Protein AF-A0A522ETU7-F1 (afdb_monomer_lite)

Structure (mmCIF, N/CA/C/O backbone):
data_AF-A0A522ETU7-F1
#
_entry.id   AF-A0A522ETU7-F1
#
loop_
_atom_site.group_PDB
_atom_site.id
_atom_site.type_symbol
_atom_site.label_atom_id
_atom_site.label_alt_id
_atom_site.label_comp_id
_atom_site.label_asym_id
_atom_site.label_entity_id
_atom_site.label_seq_id
_atom_site.pdbx_PDB_ins_code
_atom_site.Cartn_x
_atom_site.Cartn_y
_atom_site.Cartn_z
_atom_site.occupancy
_atom_site.B_iso_or_equiv
_atom_site.auth_seq_id
_atom_site.auth_comp_id
_atom_site.auth_asym_id
_atom_site.auth_atom_id
_atom_site.pdbx_PDB_model_num
ATOM 1 N N . MET A 1 1 ? 18.222 -36.361 11.956 1.00 36.50 1 MET A N 1
ATOM 2 C CA . MET A 1 1 ? 18.344 -34.978 12.473 1.00 36.50 1 MET A CA 1
ATOM 3 C C . MET A 1 1 ? 17.502 -33.996 11.636 1.00 36.50 1 MET A C 1
ATOM 5 O O . MET A 1 1 ? 17.977 -32.940 11.265 1.00 36.50 1 MET A O 1
ATOM 9 N N . LEU A 1 2 ? 16.249 -34.362 11.325 1.00 27.25 2 LEU A N 1
ATOM 10 C CA . LEU A 1 2 ? 15.269 -33.546 10.578 1.00 27.25 2 LEU A CA 1
ATOM 11 C C . LEU A 1 2 ? 13.819 -33.793 11.060 1.00 27.25 2 LEU A C 1
ATOM 13 O O . LEU A 1 2 ? 12.888 -33.175 10.567 1.00 27.25 2 LEU A O 1
ATOM 17 N N . SER A 1 3 ? 13.620 -34.651 12.071 1.00 25.25 3 SER A N 1
ATOM 18 C CA . SER A 1 3 ? 12.320 -34.910 12.710 1.00 25.25 3 SER A CA 1
ATOM 19 C C . SER A 1 3 ? 12.080 -34.071 13.974 1.00 25.25 3 SER A C 1
ATOM 21 O O . SER A 1 3 ? 10.948 -33.961 14.427 1.00 25.25 3 SER A O 1
ATOM 23 N N . ASN A 1 4 ? 13.121 -33.437 14.529 1.00 25.67 4 ASN A N 1
ATOM 24 C CA . ASN A 1 4 ? 13.017 -32.640 15.761 1.00 25.67 4 ASN A CA 1
ATOM 25 C C . ASN A 1 4 ? 12.672 -31.159 15.520 1.00 25.67 4 ASN A C 1
ATOM 27 O O . ASN A 1 4 ? 12.416 -30.444 16.481 1.00 25.67 4 ASN A O 1
ATOM 31 N N . PHE A 1 5 ? 12.635 -30.699 14.264 1.00 28.33 5 PHE A N 1
ATOM 32 C CA . PHE A 1 5 ? 12.302 -29.306 13.919 1.00 28.33 5 PHE A CA 1
ATOM 33 C C . PHE A 1 5 ? 10.809 -29.105 13.598 1.00 28.33 5 PHE A C 1
ATOM 35 O O . PHE A 1 5 ? 10.285 -28.007 13.732 1.00 28.33 5 PHE A O 1
ATOM 42 N N . LEU A 1 6 ? 10.098 -30.176 13.226 1.00 28.61 6 LEU A N 1
ATOM 43 C CA . LEU A 1 6 ? 8.648 -30.140 12.992 1.00 28.61 6 LEU A CA 1
ATOM 44 C C . LEU A 1 6 ? 7.841 -30.351 14.282 1.00 28.61 6 LEU A C 1
ATOM 46 O O . LEU A 1 6 ? 6.734 -29.832 14.405 1.00 28.61 6 LEU A O 1
ATOM 50 N N . ASN A 1 7 ? 8.416 -31.035 15.278 1.00 26.30 7 ASN A N 1
ATOM 51 C CA . ASN A 1 7 ? 7.765 -31.219 16.576 1.00 26.30 7 ASN A CA 1
ATOM 52 C C . ASN A 1 7 ? 7.823 -29.975 17.475 1.00 26.30 7 ASN A C 1
ATOM 54 O O . ASN A 1 7 ? 6.940 -29.826 18.312 1.00 26.30 7 ASN A O 1
ATOM 58 N N . SER A 1 8 ? 8.777 -29.051 17.297 1.00 26.64 8 SER A N 1
ATOM 59 C CA . SER A 1 8 ? 8.807 -27.801 18.078 1.00 26.64 8 SER A CA 1
ATOM 60 C C . SER A 1 8 ? 7.750 -26.787 17.621 1.00 26.64 8 SER A C 1
ATOM 62 O O . SER A 1 8 ? 7.220 -26.051 18.450 1.00 26.64 8 SER A O 1
ATOM 64 N N . TYR A 1 9 ? 7.371 -26.801 16.337 1.00 28.97 9 TYR A N 1
ATOM 65 C CA . TYR A 1 9 ? 6.349 -25.903 15.784 1.00 28.97 9 TYR A CA 1
ATOM 66 C C . TYR A 1 9 ? 4.919 -26.295 16.188 1.00 28.97 9 TYR A C 1
ATOM 68 O O . TYR A 1 9 ? 4.067 -25.432 16.386 1.00 28.97 9 TYR A O 1
ATOM 76 N N . PHE A 1 10 ? 4.652 -27.591 16.385 1.00 27.20 10 PHE A N 1
ATOM 77 C CA . PHE A 1 10 ? 3.375 -28.049 16.945 1.00 27.20 10 PHE A CA 1
ATOM 78 C C . PHE A 1 10 ? 3.308 -27.920 18.475 1.00 27.20 10 PHE A C 1
ATOM 80 O O . PHE A 1 10 ? 2.212 -27.772 19.014 1.00 27.20 10 PHE A O 1
ATOM 87 N N . PHE A 1 11 ? 4.450 -27.903 19.176 1.00 26.67 11 PHE A N 1
ATOM 88 C CA . PHE A 1 11 ? 4.493 -27.749 20.638 1.00 26.67 11 PHE A CA 1
ATOM 89 C C . PHE A 1 11 ? 4.351 -26.297 21.124 1.00 26.67 11 PHE A C 1
ATOM 91 O O . PHE A 1 11 ? 3.939 -26.077 22.260 1.00 26.67 11 PHE A O 1
ATOM 98 N N . GLN A 1 12 ? 4.609 -25.293 20.276 1.00 32.94 12 GLN A N 1
ATOM 99 C CA . GLN A 1 12 ? 4.414 -23.880 20.642 1.00 32.94 12 GLN A CA 1
ATOM 100 C C . GLN A 1 12 ? 2.949 -23.417 20.635 1.00 32.94 12 GLN A C 1
ATOM 102 O O . GLN A 1 12 ? 2.657 -22.314 21.088 1.00 32.94 12 GLN A O 1
ATOM 107 N N . ARG A 1 13 ? 1.999 -24.265 20.216 1.00 31.58 13 ARG A N 1
ATOM 108 C CA . ARG A 1 13 ? 0.559 -23.992 20.378 1.00 31.58 13 ARG A CA 1
ATOM 109 C C . ARG A 1 13 ? 0.066 -24.054 21.833 1.00 31.58 13 ARG A C 1
ATOM 111 O O . ARG A 1 13 ? -1.070 -23.663 22.074 1.00 31.58 13 ARG A O 1
ATOM 118 N N . ASN A 1 14 ? 0.913 -24.491 22.772 1.00 29.92 14 ASN A N 1
ATOM 119 C CA . ASN A 1 14 ? 0.590 -24.654 24.194 1.00 29.92 14 ASN A CA 1
ATOM 120 C C . ASN A 1 14 ? 1.479 -23.821 25.140 1.00 29.92 14 ASN A C 1
ATOM 122 O O . ASN A 1 14 ? 1.590 -24.165 26.314 1.00 29.92 14 ASN A O 1
ATOM 126 N N . MET A 1 15 ? 2.111 -22.734 24.679 1.00 38.75 15 MET A N 1
ATOM 127 C CA . MET A 1 15 ? 2.571 -21.722 25.638 1.00 38.75 15 MET A CA 1
ATOM 128 C C . MET A 1 15 ? 1.352 -20.931 26.106 1.00 38.75 15 MET A C 1
ATOM 130 O O . MET A 1 15 ? 0.618 -20.382 25.281 1.00 38.75 15 MET A O 1
ATOM 134 N N . GLU A 1 16 ? 1.113 -20.931 27.419 1.00 43.50 16 GLU A N 1
ATOM 135 C CA . GLU A 1 16 ? 0.107 -20.089 28.062 1.00 43.50 16 GLU A CA 1
ATOM 136 C C . GLU A 1 16 ? 0.229 -18.673 27.497 1.00 43.50 16 GLU A C 1
ATOM 138 O O . GLU A 1 16 ? 1.290 -18.047 27.554 1.00 43.50 16 GLU A O 1
ATOM 143 N N . ARG A 1 17 ? -0.842 -18.193 26.859 1.00 49.84 17 ARG A N 1
ATOM 144 C CA . ARG A 1 17 ? -0.868 -16.821 26.357 1.00 49.84 17 ARG A CA 1
ATOM 145 C C . ARG A 1 17 ? -0.673 -15.901 27.565 1.00 49.84 17 ARG A C 1
ATOM 147 O O . ARG A 1 17 ? -1.365 -16.116 28.561 1.00 49.84 17 ARG A O 1
ATOM 154 N N . PRO A 1 18 ? 0.223 -14.900 27.497 1.00 56.75 18 PRO A N 1
ATOM 155 C CA . PRO A 1 18 ? 0.434 -13.989 28.614 1.00 56.75 18 PRO A CA 1
ATOM 156 C C . PRO A 1 18 ? -0.910 -13.381 29.011 1.00 56.75 18 PRO A C 1
ATOM 158 O O . PRO A 1 18 ? -1.644 -12.897 28.147 1.00 56.75 18 PRO A O 1
ATOM 161 N N . SER A 1 19 ? -1.257 -13.479 30.292 1.00 62.81 19 SER A N 1
ATOM 162 C CA . SER A 1 19 ? -2.570 -13.089 30.802 1.00 62.81 19 SER A CA 1
ATOM 163 C C . SER A 1 19 ? -2.493 -11.739 31.508 1.00 62.81 19 SER A C 1
ATOM 165 O O . SER A 1 19 ? -1.459 -11.366 32.063 1.00 62.81 19 SER A O 1
ATOM 167 N N . GLY A 1 20 ? -3.602 -11.003 31.550 1.00 65.12 20 GLY A N 1
ATOM 168 C CA . GLY A 1 20 ? -3.718 -9.786 32.349 1.00 65.12 20 GLY A CA 1
ATOM 169 C C . GLY A 1 20 ? -3.548 -10.029 33.854 1.00 65.12 20 GLY A C 1
ATOM 170 O O . GLY A 1 20 ? -3.369 -9.066 34.597 1.00 65.12 20 GLY A O 1
ATOM 171 N N . ARG A 1 21 ? -3.566 -11.290 34.318 1.00 77.62 21 ARG A N 1
ATOM 172 C CA . ARG A 1 21 ? -3.378 -11.655 35.734 1.00 77.62 21 ARG A CA 1
ATOM 173 C C . ARG A 1 21 ? -2.006 -11.266 36.270 1.00 77.62 21 ARG A C 1
ATOM 175 O O . ARG A 1 21 ? -1.903 -10.976 37.457 1.00 77.62 21 ARG A O 1
ATOM 182 N N . ASP A 1 22 ? -0.996 -11.221 35.406 1.00 80.44 22 ASP A N 1
ATOM 183 C CA . ASP A 1 22 ? 0.391 -10.938 35.790 1.00 80.44 22 ASP A CA 1
ATOM 184 C C . ASP A 1 22 ? 0.687 -9.430 35.887 1.00 80.44 22 ASP A C 1
ATOM 186 O O . ASP A 1 22 ? 1.799 -9.017 36.221 1.00 80.44 22 ASP A O 1
ATOM 190 N N . VAL A 1 23 ? -0.303 -8.578 35.599 1.00 86.81 23 VAL A N 1
ATOM 191 C CA . VAL A 1 23 ? -0.170 -7.124 35.707 1.00 86.81 23 VAL A CA 1
ATOM 192 C C . VAL A 1 23 ? -0.466 -6.681 37.139 1.00 86.81 23 VAL A C 1
ATOM 194 O O . VAL A 1 23 ? -1.596 -6.779 37.619 1.00 86.81 23 VAL A O 1
ATOM 197 N N . GLU A 1 24 ? 0.553 -6.143 37.813 1.00 90.69 24 GLU A N 1
ATOM 198 C CA . GLU A 1 24 ? 0.414 -5.516 39.130 1.00 90.69 24 GLU A CA 1
ATOM 199 C C . GLU A 1 24 ? -0.558 -4.328 39.047 1.00 90.69 24 GLU A C 1
ATOM 201 O O . GLU A 1 24 ? -0.294 -3.329 38.377 1.00 90.69 24 GLU A O 1
ATOM 206 N N . ILE A 1 25 ? -1.698 -4.443 39.726 1.00 94.00 25 ILE A N 1
ATOM 207 C CA . ILE A 1 25 ? -2.762 -3.439 39.739 1.00 94.00 25 ILE A CA 1
ATOM 208 C C . ILE A 1 25 ? -3.366 -3.355 41.140 1.00 94.00 25 ILE A C 1
ATOM 210 O O . ILE A 1 25 ? -3.624 -4.381 41.772 1.00 94.00 25 ILE A O 1
ATOM 214 N N . HIS A 1 26 ? -3.606 -2.142 41.634 1.00 94.44 26 HIS A N 1
ATOM 215 C CA . HIS A 1 26 ? -4.180 -1.919 42.961 1.00 94.44 26 HIS A CA 1
ATOM 216 C C . HIS A 1 26 ? -5.473 -1.106 42.885 1.00 94.44 26 HIS A C 1
ATOM 218 O O . HIS A 1 26 ? -5.664 -0.280 41.993 1.00 94.44 26 HIS A O 1
ATOM 224 N N . LYS A 1 27 ? -6.390 -1.374 43.816 1.00 96.69 27 LYS A N 1
ATOM 225 C CA . LYS A 1 27 ? -7.677 -0.682 43.908 1.00 96.69 27 LYS A CA 1
ATOM 226 C C . LYS A 1 27 ? -7.468 0.669 44.592 1.00 96.69 27 LYS A C 1
ATOM 228 O O . LYS A 1 27 ? -6.955 0.711 45.706 1.00 96.69 27 LYS A O 1
ATOM 233 N N . VAL A 1 28 ? -7.872 1.751 43.932 1.00 96.69 28 VAL A N 1
ATOM 234 C CA . VAL A 1 28 ? -7.807 3.121 44.468 1.00 96.69 28 VAL A CA 1
ATOM 235 C C . VAL A 1 28 ? -9.110 3.463 45.191 1.00 96.69 28 VAL A C 1
ATOM 237 O O . VAL A 1 28 ? -9.091 3.989 46.299 1.00 96.69 28 VAL A O 1
ATOM 240 N N . ASN A 1 29 ? -10.254 3.143 44.578 1.00 96.06 29 ASN A N 1
ATOM 241 C CA . ASN A 1 29 ? -11.586 3.282 45.173 1.00 96.06 29 ASN A CA 1
ATOM 242 C C . ASN A 1 29 ? -12.548 2.225 44.590 1.00 96.06 29 ASN A C 1
ATOM 244 O O . ASN A 1 29 ? -12.116 1.290 43.918 1.00 96.06 29 ASN A O 1
ATOM 248 N N . GLU A 1 30 ? -13.851 2.341 44.858 1.00 94.56 30 GLU A N 1
ATOM 249 C CA . GLU A 1 30 ? -14.866 1.358 44.448 1.00 94.56 30 GLU A CA 1
ATOM 250 C C . GLU A 1 30 ? -14.834 1.002 42.949 1.00 94.56 30 GLU A C 1
ATOM 252 O O . GLU A 1 30 ? -14.994 -0.171 42.606 1.00 94.56 30 GLU A O 1
ATOM 257 N N . TYR A 1 31 ? -14.549 1.978 42.080 1.00 97.38 31 TYR A N 1
ATOM 258 C CA . TYR A 1 31 ? -14.604 1.829 40.622 1.00 97.38 31 TYR A CA 1
ATOM 259 C C . TYR A 1 31 ? -13.302 2.199 39.912 1.00 97.38 31 TYR A C 1
ATOM 261 O O . TYR A 1 31 ? -13.270 2.218 38.68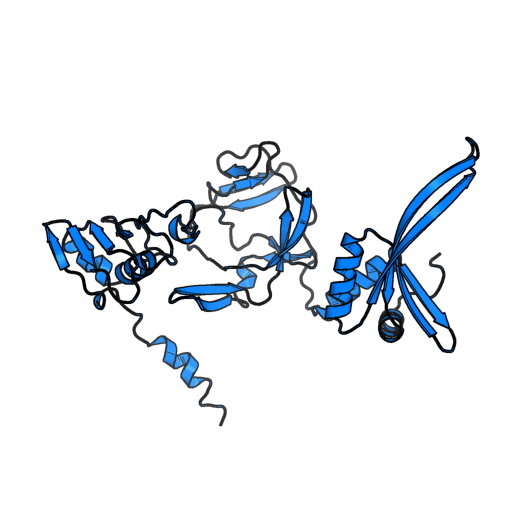5 1.00 97.38 31 TYR A O 1
ATOM 269 N N . THR A 1 32 ? -12.234 2.510 40.643 1.00 97.69 32 THR A N 1
ATOM 270 C CA . THR A 1 32 ? -10.960 2.953 40.068 1.00 97.69 32 THR A CA 1
ATOM 271 C C . THR A 1 32 ? -9.822 2.068 40.539 1.00 97.69 32 THR A C 1
ATOM 273 O O . THR A 1 32 ? -9.647 1.831 41.736 1.00 97.69 32 THR A O 1
ATOM 276 N N . TRP A 1 33 ? -9.018 1.628 39.580 1.00 98.38 33 TRP A N 1
ATOM 277 C CA . TRP A 1 33 ? -7.827 0.820 39.787 1.00 98.38 33 TRP A CA 1
ATOM 278 C C . TRP A 1 33 ? -6.645 1.460 39.069 1.00 98.38 33 TRP A C 1
ATOM 280 O O . TRP A 1 33 ? -6.826 2.126 38.048 1.00 98.38 33 TRP A O 1
ATOM 290 N N . GLU A 1 34 ? -5.440 1.251 39.583 1.00 98.12 34 GLU A N 1
ATOM 291 C CA . GLU A 1 34 ? -4.224 1.828 39.020 1.00 98.12 34 GLU A CA 1
ATOM 292 C C . GLU A 1 34 ? -3.126 0.776 38.841 1.00 98.12 34 GLU A C 1
ATOM 294 O O . GLU A 1 34 ? -2.803 0.007 39.752 1.00 98.12 34 GLU A O 1
ATOM 299 N N . ILE A 1 35 ? -2.542 0.767 37.643 1.00 97.50 35 ILE A N 1
ATOM 300 C CA . ILE A 1 35 ? -1.285 0.094 37.326 1.00 97.50 35 ILE A CA 1
ATOM 301 C C . ILE A 1 35 ? -0.179 1.137 37.542 1.00 97.50 35 ILE A C 1
ATOM 303 O O . ILE A 1 35 ? -0.110 2.119 36.786 1.00 97.50 35 ILE A O 1
ATOM 307 N N . PRO A 1 36 ? 0.679 0.969 38.564 1.00 96.69 36 PRO A N 1
ATOM 308 C CA . PRO A 1 36 ? 1.715 1.941 38.868 1.00 96.69 36 PRO A CA 1
ATOM 309 C C . PRO A 1 36 ? 2.744 1.999 37.736 1.00 96.69 36 PRO A C 1
ATOM 311 O O . PRO A 1 36 ? 3.060 0.996 37.096 1.00 96.69 36 PRO A O 1
ATOM 314 N N . LYS A 1 37 ? 3.312 3.184 37.506 1.00 95.81 37 LYS A N 1
ATOM 315 C CA . LYS A 1 37 ? 4.335 3.402 36.475 1.00 95.81 37 LYS A CA 1
ATOM 316 C C . LYS A 1 37 ? 5.603 2.584 36.777 1.00 95.81 37 LYS A C 1
ATOM 318 O O . LYS A 1 37 ? 6.422 2.998 37.598 1.00 95.81 37 LYS A O 1
ATOM 323 N N . ARG A 1 38 ? 5.782 1.456 36.084 1.00 89.50 38 ARG A N 1
ATOM 324 C CA . ARG A 1 38 ? 6.948 0.554 36.174 1.00 89.50 38 ARG A CA 1
ATOM 325 C C . ARG A 1 38 ? 7.346 0.024 34.791 1.00 89.50 38 ARG A C 1
ATOM 327 O O . ARG A 1 38 ? 6.687 0.317 33.800 1.00 89.50 38 ARG A O 1
ATOM 334 N N . ASP A 1 39 ? 8.456 -0.704 34.705 1.00 86.19 39 ASP A N 1
ATOM 335 C CA . ASP A 1 39 ? 8.860 -1.474 33.515 1.00 86.19 39 ASP A CA 1
ATOM 336 C C . ASP A 1 39 ? 8.891 -0.685 32.193 1.00 86.19 39 ASP A C 1
ATOM 338 O O . ASP A 1 39 ? 8.445 -1.158 31.154 1.00 86.19 39 ASP A O 1
ATOM 342 N N . GLY A 1 40 ? 9.396 0.551 32.222 1.00 86.62 40 GLY A N 1
ATOM 343 C CA . GLY A 1 40 ? 9.514 1.390 31.021 1.00 86.62 40 GLY A CA 1
ATOM 344 C C . GLY A 1 40 ? 8.272 2.220 30.674 1.00 86.62 40 GLY A C 1
ATOM 345 O O . GLY A 1 40 ? 8.344 3.045 29.758 1.00 86.62 40 GLY A O 1
ATOM 346 N N . MET A 1 41 ? 7.178 2.095 31.437 1.00 93.88 41 MET A N 1
ATOM 347 C CA . MET A 1 41 ? 6.023 2.997 31.352 1.00 93.88 41 MET A CA 1
ATOM 348 C C . MET A 1 41 ? 6.457 4.462 31.512 1.00 93.88 41 MET A C 1
ATOM 350 O O . MET A 1 41 ? 7.265 4.809 32.377 1.00 93.88 41 MET A O 1
ATOM 354 N N . LYS A 1 42 ? 5.908 5.349 30.679 1.00 93.50 42 LYS A N 1
ATOM 355 C CA . LYS A 1 42 ? 6.108 6.806 30.739 1.00 93.50 42 LYS A CA 1
ATOM 356 C C . LYS A 1 42 ? 5.120 7.471 31.694 1.00 93.50 42 LYS A C 1
ATOM 358 O O . LYS A 1 42 ? 5.478 8.464 32.332 1.00 93.50 42 LYS A O 1
ATOM 363 N N . VAL A 1 43 ? 3.941 6.878 31.851 1.00 96.62 43 VAL A N 1
ATOM 364 C CA . VAL A 1 43 ? 2.842 7.303 32.731 1.00 96.62 43 VAL A CA 1
ATOM 365 C C . VAL A 1 43 ? 2.239 6.088 33.450 1.00 96.62 43 VAL A C 1
ATOM 367 O O . VAL A 1 43 ? 2.412 4.981 32.952 1.00 96.62 43 VAL A O 1
ATOM 370 N N . PRO A 1 44 ? 1.569 6.234 34.606 1.00 97.94 44 PRO A N 1
ATOM 371 C CA . PRO A 1 44 ? 0.731 5.164 35.165 1.00 97.94 44 PRO A CA 1
ATOM 372 C C . PRO A 1 44 ? -0.462 4.842 34.246 1.00 97.94 44 PRO A C 1
ATOM 374 O O . PRO A 1 44 ? -0.743 5.575 33.293 1.00 97.94 44 PRO A O 1
ATOM 377 N N . ALA A 1 45 ? -1.186 3.758 34.531 1.00 97.88 45 ALA A N 1
ATOM 378 C CA . ALA A 1 45 ? -2.442 3.461 33.845 1.00 97.88 45 ALA A CA 1
ATOM 379 C C . ALA A 1 45 ? -3.617 3.330 34.819 1.00 97.88 45 ALA A C 1
ATOM 381 O O . ALA A 1 45 ? -3.473 2.773 35.902 1.00 97.88 45 ALA A O 1
ATOM 382 N N . THR A 1 46 ? -4.782 3.835 34.425 1.00 98.38 46 THR A N 1
ATOM 383 C CA . THR A 1 46 ? -6.007 3.859 35.232 1.00 98.38 46 THR A CA 1
ATOM 384 C C . THR A 1 46 ? -7.084 3.011 34.576 1.00 98.38 46 THR A C 1
ATOM 386 O O . THR A 1 46 ? -7.335 3.131 33.381 1.00 98.38 46 THR A O 1
ATOM 389 N N . VAL A 1 47 ? -7.761 2.182 35.359 1.00 98.19 47 VAL A N 1
ATOM 390 C CA . VAL A 1 47 ? -8.882 1.365 34.891 1.00 98.19 47 VAL A CA 1
ATOM 391 C C . VAL A 1 47 ? -10.128 1.746 35.672 1.00 98.19 47 VAL A C 1
ATOM 393 O O . VAL A 1 47 ? -10.132 1.693 36.906 1.00 98.19 47 VAL A O 1
ATOM 396 N N . TYR A 1 48 ? -11.188 2.112 34.957 1.00 98.06 48 TYR A N 1
ATOM 397 C CA . TYR A 1 48 ? -12.506 2.319 35.544 1.00 98.06 48 TYR A CA 1
ATOM 398 C C . TYR A 1 48 ? -13.309 1.034 35.421 1.00 98.06 48 TYR A C 1
ATOM 400 O O . TYR A 1 48 ? -13.702 0.667 34.323 1.00 98.06 48 TYR A O 1
ATOM 408 N N . ALA A 1 49 ? -13.535 0.324 36.521 1.00 97.06 49 ALA A N 1
ATOM 409 C CA . ALA A 1 49 ? -14.239 -0.952 36.498 1.00 97.06 49 ALA A CA 1
ATOM 410 C C . ALA A 1 49 ? -14.769 -1.329 37.884 1.00 97.06 49 ALA A C 1
ATOM 412 O O . ALA A 1 49 ? -14.084 -1.162 38.897 1.00 97.06 49 ALA A O 1
ATOM 413 N N . SER A 1 50 ? -15.963 -1.929 37.918 1.00 97.19 50 SER A N 1
ATOM 414 C CA . SER A 1 50 ? -16.393 -2.708 39.080 1.00 97.19 50 SER A CA 1
ATOM 415 C C . SER A 1 50 ? -15.516 -3.953 39.228 1.00 97.19 50 SER A C 1
ATOM 417 O O . SER A 1 50 ? -14.875 -4.402 38.278 1.00 97.19 50 SER A O 1
ATOM 419 N N . GLU A 1 51 ? -15.521 -4.567 40.406 1.00 95.62 51 GLU A N 1
ATOM 420 C CA . GLU A 1 51 ? -14.715 -5.763 40.680 1.00 95.62 51 GLU A CA 1
ATOM 421 C C . GLU A 1 51 ? -15.019 -6.925 39.717 1.00 95.62 51 GLU A C 1
ATOM 423 O O . GLU A 1 51 ? -14.113 -7.603 39.235 1.00 95.62 51 GLU A O 1
ATOM 428 N N . LYS A 1 52 ? -16.293 -7.085 39.333 1.00 95.12 52 LYS A N 1
ATOM 429 C CA . LYS A 1 52 ? -16.723 -8.073 38.334 1.00 95.12 52 LYS A CA 1
ATOM 430 C C . LYS A 1 52 ? -16.102 -7.824 36.956 1.00 95.12 52 LYS A C 1
ATOM 432 O O . LYS A 1 52 ? -15.705 -8.778 36.293 1.00 95.12 52 LYS A O 1
ATOM 437 N N . LEU A 1 53 ? -16.051 -6.568 36.511 1.00 95.62 53 LEU A N 1
ATOM 438 C CA . LEU A 1 53 ? -15.480 -6.198 35.211 1.00 95.62 53 LEU A CA 1
ATOM 439 C C . LEU A 1 53 ? -13.952 -6.300 35.232 1.00 95.62 53 LEU A C 1
ATOM 441 O O . LEU A 1 53 ? -13.365 -6.838 34.300 1.00 95.62 53 LEU A O 1
ATOM 445 N N . MET A 1 54 ? -13.322 -5.894 36.335 1.00 95.31 54 MET A N 1
ATOM 446 C CA . MET A 1 54 ? -11.882 -6.045 36.542 1.00 95.31 54 MET A CA 1
ATOM 447 C C . MET A 1 54 ? -11.441 -7.511 36.450 1.00 95.31 54 MET A C 1
ATOM 449 O O . MET A 1 54 ? -10.438 -7.816 35.810 1.00 95.31 54 MET A O 1
ATOM 453 N N . ASN A 1 55 ? -12.208 -8.437 37.035 1.00 92.44 55 ASN A N 1
ATOM 454 C CA . ASN A 1 55 ? -11.904 -9.865 36.934 1.00 92.44 55 ASN A CA 1
ATOM 455 C C . ASN A 1 55 ? -11.941 -10.367 35.484 1.00 92.44 55 ASN A C 1
ATOM 457 O O . ASN A 1 55 ? -11.071 -11.144 35.111 1.00 92.44 55 ASN A O 1
ATOM 461 N N . ARG A 1 56 ? -12.859 -9.860 34.649 1.00 91.19 56 ARG A N 1
ATOM 462 C CA . ARG A 1 56 ? -12.885 -10.180 33.211 1.00 91.19 56 ARG A CA 1
ATOM 463 C C . ARG A 1 56 ? -11.667 -9.632 32.470 1.00 91.19 56 ARG A C 1
ATOM 465 O O . ARG A 1 56 ? -11.048 -10.362 31.713 1.00 91.19 56 ARG A O 1
ATOM 472 N N . MET A 1 57 ? -11.270 -8.385 32.729 1.00 92.62 57 MET A N 1
ATOM 473 C CA . MET A 1 57 ? -10.081 -7.780 32.096 1.00 92.62 57 MET A CA 1
ATOM 474 C C . MET A 1 57 ? -8.766 -8.483 32.473 1.00 92.62 57 MET A C 1
ATOM 476 O O . MET A 1 57 ? -7.764 -8.346 31.776 1.00 92.62 57 MET A O 1
ATOM 480 N N . LYS A 1 58 ? -8.745 -9.220 33.591 1.00 92.62 58 LYS A N 1
ATOM 481 C CA . LYS A 1 58 ? -7.610 -10.068 33.986 1.00 92.62 58 LYS A CA 1
ATOM 482 C C . LYS A 1 58 ? -7.565 -11.400 33.233 1.00 92.62 58 LYS A C 1
ATOM 484 O O . LYS A 1 58 ? -6.527 -12.055 33.255 1.00 92.62 58 LYS A O 1
ATOM 489 N N . GLU A 1 59 ? -8.666 -11.839 32.623 1.00 89.19 59 GLU A N 1
ATOM 490 C CA . GLU A 1 59 ? -8.749 -13.123 31.911 1.00 89.19 59 GLU A CA 1
ATOM 491 C C . GLU A 1 59 ? -8.126 -13.071 30.507 1.00 89.19 59 GLU A C 1
ATOM 493 O O . GLU A 1 59 ? -7.766 -14.119 29.975 1.00 89.19 59 GLU A O 1
ATOM 498 N N . ASP A 1 60 ? -7.951 -11.879 29.931 1.00 87.19 60 ASP A N 1
ATOM 499 C CA . ASP A 1 60 ? -7.372 -11.652 28.602 1.00 87.19 60 ASP A CA 1
ATOM 500 C C . ASP A 1 60 ? -6.159 -10.695 28.659 1.00 87.19 60 ASP A C 1
ATOM 502 O O . ASP A 1 60 ? -5.608 -10.436 29.732 1.00 87.19 60 ASP A O 1
ATOM 506 N N . ARG A 1 61 ? -5.694 -10.177 27.511 1.00 88.44 61 ARG A N 1
ATOM 507 C CA . ARG A 1 61 ? -4.529 -9.270 27.447 1.00 88.44 61 ARG A CA 1
ATOM 508 C C . ARG A 1 61 ? -4.847 -7.790 27.679 1.00 88.44 61 ARG A C 1
ATOM 510 O O . ARG A 1 61 ? -3.948 -6.967 27.503 1.00 88.44 61 ARG A O 1
ATOM 517 N N . THR A 1 62 ? -6.060 -7.419 28.090 1.00 92.19 62 THR A N 1
ATOM 518 C CA 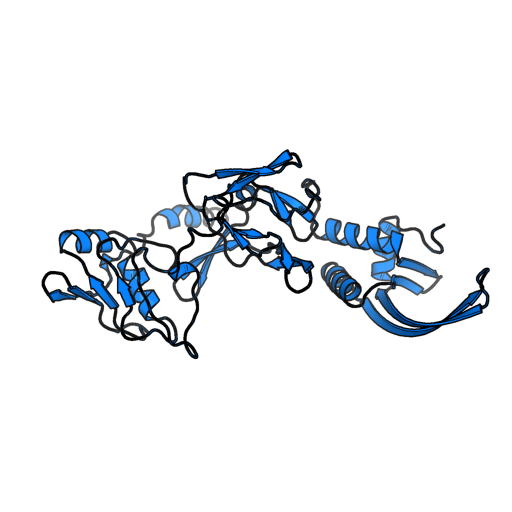. THR A 1 62 ? -6.493 -6.011 28.212 1.00 92.19 62 THR A CA 1
ATOM 519 C C . THR A 1 62 ? -5.548 -5.174 29.067 1.00 92.19 62 THR A C 1
ATOM 521 O O . THR A 1 62 ? -5.069 -4.125 28.631 1.00 92.19 62 THR A O 1
ATOM 524 N N . LEU A 1 63 ? -5.226 -5.650 30.275 1.00 95.19 63 LEU A N 1
ATOM 525 C CA . LEU A 1 63 ? -4.366 -4.912 31.207 1.00 95.19 63 LEU A CA 1
ATOM 526 C C . LEU A 1 63 ? -2.924 -4.803 30.701 1.00 95.19 63 LEU A C 1
ATOM 528 O O . LEU A 1 63 ? -2.279 -3.770 30.883 1.00 95.19 63 LEU A O 1
ATOM 532 N N . LEU A 1 64 ? -2.430 -5.842 30.024 1.00 92.69 64 LEU A N 1
ATOM 533 C CA . LEU A 1 64 ? -1.102 -5.834 29.417 1.00 92.69 64 LEU A CA 1
ATOM 534 C C . LEU A 1 64 ? -1.039 -4.833 28.259 1.00 92.69 64 LEU A C 1
ATOM 536 O O . LEU A 1 64 ? -0.099 -4.049 28.168 1.00 92.69 64 LEU A O 1
ATOM 540 N N . GLN A 1 65 ? -2.062 -4.808 27.405 1.00 89.94 65 GLN A N 1
ATOM 541 C CA . GLN A 1 65 ? -2.164 -3.833 26.322 1.00 89.94 65 GLN A CA 1
ATOM 542 C C . GLN A 1 65 ? -2.223 -2.408 26.868 1.00 89.94 65 GLN A C 1
ATOM 544 O O . GLN A 1 65 ? -1.488 -1.546 26.393 1.00 89.94 65 GLN A O 1
ATOM 549 N N . LEU A 1 66 ? -3.013 -2.161 27.917 1.00 95.06 66 LEU A N 1
ATOM 550 C CA . LEU A 1 66 ? -3.067 -0.851 28.563 1.00 95.06 66 LEU A CA 1
ATOM 551 C C . LEU A 1 66 ? -1.709 -0.438 29.158 1.00 95.06 66 LEU A C 1
ATOM 553 O O . LEU A 1 66 ? -1.271 0.700 28.975 1.00 95.06 66 LEU A O 1
ATOM 557 N N . LYS A 1 67 ? -1.011 -1.371 29.821 1.00 94.62 67 LYS A N 1
ATOM 558 C CA . LYS A 1 67 ? 0.359 -1.169 30.314 1.00 94.62 67 LYS A CA 1
ATOM 559 C C . LYS A 1 67 ? 1.310 -0.800 29.172 1.00 94.62 67 LYS A C 1
ATOM 561 O O . LYS A 1 67 ? 2.093 0.136 29.316 1.00 94.62 67 LYS A O 1
ATOM 566 N N . ASN A 1 68 ? 1.214 -1.475 28.029 1.00 91.69 68 ASN A N 1
ATOM 567 C CA . ASN A 1 68 ? 2.046 -1.183 26.865 1.00 91.69 68 ASN A CA 1
ATOM 568 C C . ASN A 1 68 ? 1.728 0.196 26.262 1.00 91.69 68 ASN A C 1
ATOM 570 O O . ASN A 1 68 ? 2.645 0.928 25.891 1.00 91.69 68 ASN A O 1
ATOM 574 N N . VAL A 1 69 ? 0.451 0.599 26.224 1.00 91.56 69 VAL A N 1
ATOM 575 C CA . VAL A 1 69 ? 0.038 1.953 25.810 1.00 91.56 69 VAL A CA 1
ATOM 576 C C . VAL A 1 69 ? 0.703 3.016 26.687 1.00 91.56 69 VAL A C 1
ATOM 578 O O . VAL A 1 69 ? 1.234 4.001 26.173 1.00 91.56 69 VAL A O 1
ATOM 581 N N . ALA A 1 70 ? 0.777 2.780 27.997 1.00 95.81 70 ALA A N 1
ATOM 582 C CA . ALA A 1 70 ? 1.469 3.652 28.945 1.00 95.81 70 ALA A CA 1
ATOM 583 C C . ALA A 1 70 ? 2.990 3.784 28.717 1.00 95.81 70 ALA A C 1
ATOM 585 O O . ALA A 1 70 ? 3.612 4.676 29.299 1.00 95.81 70 ALA A O 1
ATOM 586 N N . MET A 1 71 ? 3.613 2.957 27.870 1.00 94.69 71 MET A N 1
ATOM 587 C CA . MET A 1 71 ? 5.034 3.063 27.498 1.00 94.69 71 MET A CA 1
ATOM 588 C C . MET A 1 71 ? 5.289 3.970 26.286 1.00 94.69 71 MET A C 1
ATOM 590 O O . MET A 1 71 ? 6.445 4.295 25.993 1.00 94.69 71 MET A O 1
ATOM 594 N N . LEU A 1 72 ? 4.239 4.382 25.570 1.00 89.12 72 LEU A N 1
ATOM 595 C CA . LEU A 1 72 ? 4.375 5.040 24.274 1.00 89.12 72 LEU A CA 1
ATOM 596 C C . LEU A 1 72 ? 4.939 6.475 24.395 1.00 89.12 72 LEU A C 1
ATOM 598 O O . LEU A 1 72 ? 4.605 7.199 25.337 1.00 89.12 72 LEU A O 1
ATOM 602 N N . PRO A 1 73 ? 5.805 6.919 23.459 1.00 88.12 73 PRO A N 1
ATOM 603 C CA . PRO A 1 73 ? 6.411 8.249 23.512 1.00 88.12 73 PRO A CA 1
ATOM 604 C C . PRO A 1 73 ? 5.373 9.374 23.490 1.00 88.12 73 PRO A C 1
ATOM 606 O O . PRO A 1 73 ? 4.410 9.326 22.730 1.00 88.12 73 PRO A O 1
ATOM 609 N N . GLY A 1 74 ? 5.584 10.389 24.332 1.00 88.31 74 GLY A N 1
ATOM 610 C CA . GLY A 1 74 ? 4.732 11.577 24.407 1.00 88.31 74 GLY A CA 1
ATOM 611 C C . GLY A 1 74 ? 3.333 11.346 24.987 1.00 88.31 74 GLY A C 1
ATOM 612 O O . GLY A 1 74 ? 2.523 12.266 24.931 1.00 88.31 74 GLY A O 1
ATOM 613 N N . ILE A 1 75 ? 3.030 10.167 25.549 1.00 92.38 75 ILE A N 1
ATOM 614 C CA . ILE A 1 75 ? 1.758 9.937 26.247 1.00 92.38 75 ILE A CA 1
ATOM 615 C C . ILE A 1 75 ? 1.628 10.850 27.475 1.00 92.38 75 ILE A C 1
ATOM 617 O O . ILE A 1 75 ? 2.585 11.073 28.222 1.00 92.38 75 ILE A O 1
ATOM 621 N N . LEU A 1 76 ? 0.427 11.380 27.685 1.00 91.19 76 LEU A N 1
ATOM 622 C CA . LEU A 1 76 ? 0.119 12.365 28.710 1.00 91.19 76 LEU A CA 1
ATOM 623 C C . LEU A 1 76 ? -0.619 11.731 29.885 1.00 91.19 76 LEU A C 1
ATOM 625 O O . LEU A 1 76 ? -1.632 11.066 29.702 1.00 91.19 76 LEU A O 1
ATOM 629 N N . LYS A 1 77 ? -0.162 12.061 31.097 1.00 97.00 77 LYS A N 1
ATOM 630 C CA . LYS A 1 77 ? -0.796 11.788 32.399 1.00 97.00 77 LYS A CA 1
ATOM 631 C C . LYS A 1 77 ? -1.046 10.309 32.718 1.00 97.00 77 LYS A C 1
ATOM 633 O O . LYS A 1 77 ? -0.419 9.826 33.650 1.00 97.00 77 LYS A O 1
ATOM 638 N N . HIS A 1 78 ? -1.942 9.633 31.999 1.00 97.69 78 HIS A N 1
ATOM 639 C CA . HIS A 1 78 ? -2.355 8.245 32.218 1.00 97.69 78 HIS A CA 1
ATOM 640 C C . HIS A 1 78 ? -2.743 7.569 30.892 1.00 97.69 78 HIS A C 1
ATOM 642 O O . HIS A 1 78 ? -3.331 8.206 30.018 1.00 97.69 78 HIS A O 1
ATOM 648 N N . ALA A 1 79 ? -2.496 6.262 30.774 1.00 96.56 79 ALA A N 1
ATOM 649 C CA . ALA A 1 79 ? -3.278 5.413 29.868 1.00 96.56 79 ALA A CA 1
ATOM 650 C C . ALA A 1 79 ? -4.560 4.979 30.590 1.00 96.56 79 ALA A C 1
ATOM 652 O O . ALA A 1 79 ? -4.489 4.584 31.751 1.00 96.56 79 ALA A O 1
ATOM 653 N N . VAL A 1 80 ? -5.726 5.055 29.953 1.00 98.06 80 VAL A N 1
ATOM 654 C CA . VAL A 1 80 ? -7.010 4.801 30.625 1.00 98.06 80 VAL A CA 1
ATOM 655 C C . VAL A 1 80 ? -7.763 3.661 29.949 1.00 98.06 80 VAL A C 1
ATOM 657 O O . VAL A 1 80 ? -7.824 3.618 28.728 1.00 98.06 80 VAL A O 1
ATOM 660 N N . ALA A 1 81 ? -8.358 2.756 30.721 1.00 97.38 81 ALA A N 1
ATOM 661 C CA . ALA A 1 81 ? -9.322 1.774 30.227 1.00 97.38 81 ALA A CA 1
ATOM 662 C C . ALA A 1 81 ? -10.713 2.043 30.810 1.00 97.38 81 ALA A C 1
ATOM 664 O O . ALA A 1 81 ? -10.864 2.252 32.019 1.00 97.38 81 ALA A O 1
ATOM 665 N N . MET A 1 82 ? -11.714 2.039 29.934 1.00 97.50 82 MET A N 1
ATOM 666 C CA . MET A 1 82 ? -13.130 2.163 30.279 1.00 97.50 82 MET A CA 1
ATOM 667 C C . MET A 1 82 ? -13.713 0.835 30.797 1.00 97.50 82 MET A C 1
ATOM 669 O O . MET A 1 82 ? -13.093 -0.213 30.610 1.00 97.50 82 MET A O 1
ATOM 673 N N . PRO A 1 83 ? -14.894 0.838 31.453 1.00 96.25 83 PRO A N 1
ATOM 674 C CA . PRO A 1 83 ? -15.469 -0.369 32.065 1.00 96.25 83 PRO A CA 1
ATOM 675 C C . PRO A 1 83 ? -15.752 -1.529 31.107 1.00 96.25 83 PRO A C 1
ATOM 677 O O . PRO A 1 83 ? -15.833 -2.678 31.538 1.00 96.25 83 PRO A O 1
ATOM 680 N N . ASP A 1 84 ? -15.915 -1.237 29.824 1.00 90.44 84 ASP A N 1
ATOM 681 C CA . ASP A 1 84 ? -16.129 -2.188 28.737 1.00 90.44 84 ASP A CA 1
ATOM 682 C C . ASP A 1 84 ? -14.829 -2.611 28.033 1.00 90.44 84 ASP A C 1
ATOM 684 O O . ASP A 1 84 ? -14.880 -3.296 27.006 1.00 90.44 84 ASP A O 1
ATOM 688 N N . ALA A 1 85 ? -13.669 -2.221 28.573 1.00 93.31 85 ALA A N 1
ATOM 689 C CA . ALA A 1 85 ? -12.399 -2.529 27.950 1.00 93.31 85 ALA A CA 1
ATOM 690 C C . ALA A 1 85 ? -12.144 -4.036 27.861 1.00 93.31 85 ALA A C 1
ATOM 692 O O . ALA A 1 85 ? -12.388 -4.791 28.804 1.00 93.31 85 ALA A O 1
ATOM 693 N N . HIS A 1 86 ? -11.655 -4.453 26.701 1.00 91.69 86 HIS A N 1
ATOM 694 C CA . HIS A 1 86 ? -11.327 -5.837 26.384 1.00 91.69 86 HIS A CA 1
ATOM 695 C C . HIS A 1 86 ? -10.183 -5.887 25.366 1.00 91.69 86 HIS A C 1
ATOM 697 O O . HIS A 1 86 ? -9.805 -4.866 24.775 1.00 91.69 86 HIS A O 1
ATOM 703 N N . GLU A 1 87 ? -9.625 -7.078 25.160 1.00 86.62 87 GLU A N 1
ATOM 704 C CA . GLU A 1 87 ? -8.468 -7.273 24.295 1.00 86.62 87 GLU A CA 1
ATOM 705 C C . GLU A 1 87 ? -8.709 -6.743 22.868 1.00 86.62 87 GLU A C 1
ATOM 707 O O . GLU A 1 87 ? -9.658 -7.128 22.184 1.00 86.62 87 GLU A O 1
ATOM 712 N N . GLY A 1 88 ? -7.816 -5.857 22.417 1.00 81.94 88 GLY A N 1
ATOM 713 C CA . GLY A 1 88 ? -7.821 -5.257 21.084 1.00 81.94 88 GLY A CA 1
ATOM 714 C C . GLY A 1 88 ? -6.541 -5.534 20.289 1.00 81.94 88 GLY A C 1
ATOM 715 O O . GLY A 1 88 ? -5.843 -6.526 20.505 1.00 81.94 88 GLY A O 1
ATOM 716 N N . TYR A 1 89 ? -6.214 -4.642 19.350 1.00 74.06 89 TYR A N 1
ATOM 717 C CA . TYR A 1 89 ? -5.032 -4.742 18.485 1.00 74.06 89 TYR A CA 1
ATOM 718 C C . TYR A 1 89 ? -3.979 -3.703 18.883 1.00 74.06 89 TYR A C 1
ATOM 720 O O . TYR A 1 89 ? -3.957 -2.575 18.386 1.00 74.06 89 TYR A O 1
ATOM 728 N N . GLY A 1 90 ? -3.093 -4.093 19.799 1.00 80.00 90 GLY A N 1
ATOM 729 C CA . GLY A 1 90 ? -2.062 -3.226 20.372 1.00 80.00 90 GLY A CA 1
ATOM 730 C C . GLY A 1 90 ? -2.595 -2.354 21.510 1.00 80.00 90 GLY A C 1
ATOM 731 O O . GLY A 1 90 ? -2.056 -2.412 22.611 1.00 80.00 90 GLY A O 1
ATOM 732 N N . PHE A 1 91 ? -3.676 -1.609 21.273 1.00 86.94 91 PHE A N 1
ATOM 733 C CA . PHE A 1 91 ? -4.456 -0.950 22.325 1.00 86.94 91 PHE A CA 1
ATOM 734 C C . PHE A 1 91 ? -5.638 -1.844 22.724 1.00 86.94 91 PHE A C 1
ATOM 736 O O . PHE A 1 91 ? -6.173 -2.541 21.853 1.00 86.94 91 PHE A O 1
ATOM 743 N N . PRO A 1 92 ? -6.081 -1.810 23.994 1.00 88.88 92 PRO A N 1
ATOM 744 C CA . PRO A 1 92 ? -7.350 -2.420 24.357 1.00 88.88 92 PRO A CA 1
ATOM 745 C C . PRO A 1 92 ? -8.497 -1.646 23.697 1.00 88.88 92 PRO A C 1
ATOM 747 O O . PRO A 1 92 ? -8.453 -0.414 23.594 1.00 88.88 92 PRO A O 1
ATOM 750 N N . ILE A 1 93 ? -9.543 -2.356 23.277 1.00 86.00 93 ILE A N 1
ATOM 751 C CA . ILE A 1 93 ? -10.816 -1.704 22.950 1.00 86.00 93 ILE A CA 1
ATOM 752 C C . ILE A 1 93 ? -11.333 -1.066 24.245 1.00 86.00 93 ILE A C 1
ATOM 754 O O . ILE A 1 93 ? -11.097 -1.607 25.321 1.00 86.00 93 ILE A O 1
ATOM 758 N N . GLY A 1 94 ? -11.942 0.122 24.171 1.00 89.81 94 GLY A N 1
ATOM 759 C CA . GLY A 1 94 ? -12.272 0.919 25.363 1.00 89.81 94 GLY A CA 1
ATOM 760 C C . GLY A 1 94 ? -11.055 1.589 26.026 1.00 89.81 94 GLY A C 1
ATOM 761 O O . GLY A 1 94 ? -11.177 2.167 27.106 1.00 89.81 94 GLY A O 1
ATOM 762 N N . GLY A 1 95 ? -9.874 1.521 25.401 1.00 92.75 95 GLY A N 1
ATOM 763 C CA . GLY A 1 95 ? -8.680 2.256 25.808 1.00 92.75 95 GLY A CA 1
ATOM 764 C C . GLY A 1 95 ? -8.702 3.718 25.356 1.00 92.75 95 GLY A C 1
ATOM 765 O O . GLY A 1 95 ? -9.105 4.034 24.240 1.00 92.75 95 GLY A O 1
ATOM 766 N N . VAL A 1 96 ? -8.211 4.617 26.205 1.00 94.56 96 VAL A N 1
ATOM 767 C CA . VAL A 1 96 ? -8.045 6.046 25.931 1.00 94.56 96 VAL A CA 1
ATOM 768 C C . VAL A 1 96 ? -6.616 6.450 26.274 1.00 94.56 96 VAL A C 1
ATOM 770 O O . VAL A 1 96 ? -6.120 6.187 27.369 1.00 94.56 96 VAL A O 1
ATOM 773 N N . ALA A 1 97 ? -5.953 7.127 25.342 1.00 93.38 97 ALA A N 1
ATOM 774 C CA . ALA A 1 97 ? -4.644 7.724 25.563 1.00 93.38 97 ALA A CA 1
ATOM 775 C C . ALA A 1 97 ? -4.564 9.071 24.849 1.00 93.38 97 ALA A C 1
ATOM 777 O O . ALA A 1 97 ? -4.956 9.192 23.689 1.00 93.38 97 ALA A O 1
ATOM 778 N N . ALA A 1 98 ? -4.037 10.075 25.543 1.00 93.00 98 ALA A N 1
ATOM 779 C CA . ALA A 1 98 ? -3.739 11.378 24.966 1.00 93.00 98 ALA A CA 1
ATOM 780 C C . ALA A 1 98 ? -2.229 11.505 24.759 1.00 93.00 98 ALA A C 1
ATOM 782 O O . ALA A 1 98 ? -1.453 11.114 25.631 1.00 93.00 98 ALA A O 1
ATOM 783 N N . PHE A 1 99 ? -1.822 12.073 23.629 1.00 88.06 99 PHE A N 1
ATOM 784 C CA . PHE A 1 99 ? -0.420 12.264 23.272 1.00 88.06 99 PHE A CA 1
ATOM 785 C C . PHE A 1 99 ? -0.130 13.742 23.018 1.00 88.06 99 PHE A C 1
ATOM 787 O O . PHE A 1 99 ? -0.975 14.467 22.494 1.00 88.06 99 PHE A O 1
ATOM 794 N N . ASP A 1 100 ? 1.065 14.179 23.404 1.00 89.50 100 ASP A N 1
ATOM 795 C CA . ASP A 1 100 ? 1.603 15.498 23.078 1.00 89.50 100 ASP A CA 1
ATOM 796 C C . ASP A 1 100 ? 1.689 15.687 21.552 1.00 89.50 100 ASP A C 1
ATOM 798 O O . ASP A 1 100 ? 2.110 14.776 20.842 1.00 89.50 100 ASP A O 1
ATOM 802 N N . LEU A 1 101 ? 1.300 16.857 21.037 1.00 77.88 101 LEU A N 1
ATOM 803 C CA . LEU A 1 101 ? 1.232 17.101 19.589 1.00 77.88 101 LEU A CA 1
ATOM 804 C C . LEU A 1 101 ? 2.603 17.098 18.899 1.00 77.88 101 LEU A C 1
ATOM 806 O O . LEU A 1 101 ? 2.685 16.740 17.727 1.00 77.88 101 LEU A O 1
ATOM 810 N N . GLU A 1 102 ? 3.667 17.501 19.596 1.00 79.19 102 GLU A N 1
ATOM 811 C CA . GLU A 1 102 ? 5.004 17.632 19.007 1.00 79.19 102 GLU A CA 1
ATOM 812 C C . GLU A 1 102 ? 5.870 16.396 19.264 1.00 79.19 102 GLU A C 1
ATOM 814 O O . GLU A 1 102 ? 6.676 16.004 18.420 1.00 79.19 102 GLU A O 1
ATOM 819 N N . LYS A 1 103 ? 5.724 15.784 20.444 1.00 78.25 103 LYS A N 1
ATOM 820 C CA . LYS A 1 103 ? 6.583 14.683 20.920 1.00 78.25 103 LYS A CA 1
ATOM 821 C C . LYS A 1 103 ? 5.886 13.324 20.919 1.00 78.25 103 LYS A C 1
ATOM 823 O O . LYS A 1 103 ? 6.519 12.316 21.243 1.00 78.25 103 LYS A O 1
ATOM 828 N N . GLY A 1 104 ? 4.585 13.312 20.651 1.00 76.44 104 GLY A N 1
ATOM 829 C CA . GLY A 1 104 ? 3.742 12.128 20.664 1.00 76.44 104 GLY A CA 1
ATOM 830 C C . GLY A 1 104 ? 3.780 11.327 19.374 1.00 76.44 104 GLY A C 1
ATOM 831 O O . GLY A 1 104 ? 4.509 11.622 18.428 1.00 76.44 104 GLY A O 1
ATOM 832 N N . ILE A 1 105 ? 2.966 10.277 19.354 1.00 79.00 105 ILE A N 1
ATOM 833 C CA . ILE A 1 105 ? 2.800 9.395 18.204 1.00 79.00 105 ILE A CA 1
ATOM 834 C C . ILE A 1 105 ? 1.332 9.321 17.794 1.00 79.00 105 ILE A C 1
ATOM 836 O O . ILE A 1 105 ? 0.431 9.568 18.594 1.00 79.00 105 ILE A O 1
ATOM 840 N N . ILE A 1 106 ? 1.097 8.889 16.558 1.00 72.62 106 ILE A N 1
ATOM 841 C CA . ILE A 1 106 ? -0.210 8.410 16.110 1.00 72.62 106 ILE A CA 1
ATOM 842 C C . ILE A 1 106 ? -0.102 6.896 15.952 1.00 72.62 106 ILE A C 1
ATOM 844 O O . ILE A 1 106 ? 0.751 6.403 15.213 1.00 72.62 106 ILE A O 1
ATOM 848 N N . SER A 1 107 ? -0.967 6.159 16.648 1.00 68.94 107 SER A N 1
ATOM 849 C CA . SER A 1 107 ? -1.084 4.708 16.511 1.00 68.94 107 SER A CA 1
ATOM 850 C C . SER A 1 107 ? -2.446 4.370 15.907 1.00 68.94 107 SER A C 1
ATOM 852 O O . SER A 1 107 ? -3.454 4.575 16.586 1.00 68.94 107 SER A O 1
ATOM 854 N N . PRO A 1 108 ? -2.512 3.817 14.680 1.00 66.75 108 PRO A N 1
ATOM 855 C CA . PRO A 1 108 ? -3.763 3.313 14.109 1.00 66.75 108 PRO A CA 1
ATOM 856 C C . PRO A 1 108 ? -4.486 2.332 15.045 1.00 66.75 108 PRO A C 1
ATOM 858 O O . PRO A 1 108 ? -5.710 2.341 15.130 1.00 66.75 108 PRO A O 1
ATOM 861 N N . GLY A 1 109 ? -3.725 1.563 15.833 1.00 66.75 109 GLY A N 1
ATOM 862 C CA . GLY A 1 109 ? -4.282 0.651 16.830 1.00 66.75 109 GLY A CA 1
ATOM 863 C C . GLY A 1 109 ? -5.014 1.320 17.980 1.00 66.75 109 GLY A C 1
ATOM 864 O O . GLY A 1 109 ? -5.925 0.707 18.520 1.00 66.75 109 GLY A O 1
ATOM 865 N N . GLY A 1 110 ? -4.677 2.569 18.309 1.00 65.06 110 GLY A N 1
ATOM 866 C CA . GLY A 1 110 ? -5.349 3.340 19.358 1.00 65.06 110 GLY A CA 1
ATOM 867 C C . GLY A 1 110 ? -6.622 4.057 18.914 1.00 65.06 110 GLY A C 1
ATOM 868 O O . GLY A 1 110 ? -7.369 4.521 19.765 1.00 65.06 110 GLY A O 1
ATOM 869 N N . VAL A 1 111 ? -6.880 4.141 17.607 1.00 70.19 111 VAL A N 1
ATOM 870 C CA . VAL A 1 111 ? -8.155 4.645 17.061 1.00 70.19 111 VAL A CA 1
ATOM 871 C C . VAL A 1 111 ? -9.145 3.495 16.864 1.00 70.19 111 VAL A C 1
ATOM 873 O O . VAL A 1 111 ? -10.349 3.673 17.012 1.00 70.19 111 VAL A O 1
ATOM 876 N N . GLY A 1 112 ? -8.628 2.299 16.576 1.00 55.78 112 GLY A N 1
ATOM 877 C CA . GLY A 1 112 ? -9.434 1.146 16.213 1.00 55.78 112 GLY A CA 1
ATOM 878 C C . GLY A 1 112 ? -9.577 1.023 14.698 1.00 55.78 112 GLY A C 1
ATOM 879 O O . GLY A 1 112 ? -9.523 1.991 13.945 1.00 55.78 112 GLY A O 1
ATOM 880 N N . TYR A 1 113 ? -9.720 -0.219 14.250 1.00 54.69 113 TYR A N 1
ATOM 881 C CA . TYR A 1 113 ? -9.606 -0.597 12.842 1.00 54.69 113 TYR A CA 1
ATOM 882 C C . TYR A 1 113 ? -10.961 -0.796 12.156 1.00 54.69 113 TYR A C 1
ATOM 884 O O . TYR A 1 113 ? -11.010 -1.339 11.055 1.00 54.69 113 TYR A O 1
ATOM 892 N N . ASP A 1 114 ? -12.059 -0.348 12.777 1.00 52.34 114 ASP A N 1
ATOM 893 C CA . ASP A 1 114 ? -13.400 -0.397 12.171 1.00 52.34 114 ASP A CA 1
ATOM 894 C C . ASP A 1 114 ? -13.639 0.716 11.138 1.00 52.34 114 ASP A C 1
ATOM 896 O O . ASP A 1 114 ? -14.751 1.169 10.898 1.00 52.34 114 ASP A O 1
ATOM 900 N N . ILE A 1 115 ? -12.556 1.182 10.525 1.00 58.09 115 ILE A N 1
ATOM 901 C CA . ILE A 1 115 ? -12.549 2.139 9.433 1.00 58.09 115 ILE A CA 1
ATOM 902 C C . ILE A 1 115 ? -11.829 1.426 8.290 1.00 58.09 115 ILE A C 1
ATOM 904 O O . ILE A 1 115 ? -10.757 0.854 8.492 1.00 58.09 115 ILE A O 1
ATOM 908 N N . ASN A 1 116 ? -12.393 1.477 7.081 1.00 69.75 116 ASN A N 1
ATOM 909 C CA . ASN A 1 116 ? -11.712 1.057 5.849 1.00 69.75 116 ASN A CA 1
ATOM 910 C C . ASN A 1 116 ? -11.559 -0.468 5.610 1.00 69.75 116 ASN A C 1
ATOM 912 O O . ASN A 1 116 ? -10.648 -0.892 4.900 1.00 69.75 116 ASN A O 1
ATOM 916 N N . CYS A 1 117 ? -12.466 -1.317 6.111 1.00 82.19 117 CYS A N 1
ATOM 917 C CA . CYS A 1 117 ? -12.436 -2.763 5.824 1.00 82.19 117 CYS A CA 1
ATOM 918 C C . CYS A 1 117 ? -13.132 -3.132 4.498 1.00 82.19 117 CYS A C 1
ATOM 920 O O . CYS A 1 117 ? -14.227 -2.653 4.206 1.00 82.19 117 CYS A O 1
ATOM 922 N N . LEU A 1 118 ? -12.512 -4.019 3.712 1.00 87.50 118 LEU A N 1
ATOM 923 C CA . LEU A 1 118 ? -13.094 -4.647 2.516 1.00 87.50 118 LEU A CA 1
ATOM 924 C C . LEU A 1 118 ? -13.355 -6.132 2.766 1.00 87.50 118 LEU A C 1
ATOM 926 O O . LEU A 1 118 ? -12.653 -6.775 3.549 1.00 87.50 118 LEU A O 1
ATOM 930 N N . ALA A 1 119 ? -14.328 -6.702 2.056 1.00 90.50 119 ALA A N 1
ATOM 931 C CA . ALA A 1 119 ? -14.559 -8.139 2.102 1.00 90.50 119 ALA A CA 1
ATOM 932 C C . ALA A 1 119 ? -13.364 -8.907 1.513 1.00 90.50 119 ALA A C 1
ATOM 934 O O . ALA A 1 119 ? -12.776 -8.495 0.511 1.00 90.50 119 ALA A O 1
ATOM 935 N N . GLY A 1 120 ? -13.030 -10.057 2.106 1.00 89.38 120 GLY A N 1
ATOM 936 C CA . GLY A 1 120 ? -11.865 -10.851 1.701 1.00 89.38 120 GLY A CA 1
ATOM 937 C C . GLY A 1 120 ? -11.922 -11.394 0.264 1.00 89.38 120 GLY A C 1
ATOM 938 O O . GLY A 1 120 ? -10.890 -11.761 -0.289 1.00 89.38 120 GLY A O 1
ATOM 939 N N . ASP A 1 121 ? -13.102 -11.453 -0.358 1.00 90.25 121 ASP A N 1
ATOM 940 C CA . ASP A 1 121 ? -13.283 -11.824 -1.766 1.00 90.25 121 ASP A CA 1
ATOM 941 C C . ASP A 1 121 ? -12.970 -10.685 -2.753 1.00 90.25 121 ASP A C 1
ATOM 943 O O . ASP A 1 121 ? -12.863 -10.968 -3.951 1.00 90.25 121 ASP A O 1
ATOM 947 N N . SER A 1 122 ? -12.778 -9.451 -2.271 1.00 90.00 122 SER A N 1
ATOM 948 C CA . SER A 1 122 ? -12.415 -8.286 -3.086 1.00 90.00 122 SER A CA 1
ATOM 949 C C . SER A 1 122 ? -11.057 -8.483 -3.755 1.00 90.00 122 SER A C 1
ATOM 951 O O . SER A 1 122 ? -10.107 -8.955 -3.125 1.00 90.00 122 SER A O 1
ATOM 953 N N . LEU A 1 123 ? -10.972 -8.114 -5.033 1.00 89.88 123 LEU A N 1
ATOM 954 C CA . LEU A 1 123 ? -9.734 -8.141 -5.805 1.00 89.88 123 LEU A CA 1
ATOM 955 C C . LEU A 1 123 ? -8.935 -6.863 -5.559 1.00 89.88 123 LEU A C 1
ATOM 957 O O . LEU A 1 123 ? -9.482 -5.762 -5.593 1.00 89.88 123 LEU A O 1
ATOM 961 N N . ILE A 1 124 ? -7.634 -7.024 -5.347 1.00 90.62 124 ILE A N 1
ATOM 962 C CA . ILE A 1 124 ? -6.661 -5.935 -5.292 1.00 90.62 124 ILE A CA 1
ATOM 963 C C . ILE A 1 124 ? -5.504 -6.230 -6.242 1.00 90.62 124 ILE A C 1
ATOM 965 O O . ILE A 1 124 ? -5.281 -7.378 -6.630 1.00 90.62 124 ILE A O 1
ATOM 969 N N . LEU A 1 125 ? -4.781 -5.179 -6.624 1.00 91.75 125 LEU A N 1
ATOM 970 C CA . LEU A 1 125 ? -3.657 -5.273 -7.547 1.00 91.75 125 LEU A CA 1
ATOM 971 C C . LEU A 1 125 ? -2.323 -5.315 -6.798 1.00 91.75 125 LEU A C 1
ATOM 973 O O . LEU A 1 125 ? -2.055 -4.467 -5.940 1.00 91.75 125 LEU A O 1
ATOM 977 N N . ASP A 1 126 ? -1.462 -6.254 -7.175 1.00 89.69 126 ASP A N 1
ATOM 978 C CA . ASP A 1 126 ? -0.056 -6.233 -6.772 1.00 89.69 126 ASP A CA 1
ATOM 979 C C . ASP A 1 126 ? 0.744 -5.163 -7.548 1.00 89.69 126 ASP A C 1
ATOM 981 O O . ASP A 1 126 ? 0.224 -4.478 -8.437 1.00 89.69 126 ASP A O 1
ATOM 985 N N . GLU A 1 127 ? 2.028 -4.989 -7.218 1.00 90.00 127 GLU A N 1
ATOM 986 C CA . GLU A 1 127 ? 2.894 -4.015 -7.903 1.00 90.00 127 GLU A CA 1
ATOM 987 C C . GLU A 1 127 ? 3.052 -4.253 -9.416 1.00 90.00 127 GLU A C 1
ATOM 989 O O . GLU A 1 127 ? 3.350 -3.309 -10.156 1.00 90.00 127 GLU A O 1
ATOM 994 N N . PHE A 1 128 ? 2.819 -5.482 -9.885 1.00 90.88 128 PHE A N 1
ATOM 995 C CA . PHE A 1 128 ? 2.909 -5.879 -11.290 1.00 90.88 128 PHE A CA 1
ATOM 996 C C . PHE A 1 128 ? 1.567 -5.761 -12.025 1.00 90.88 128 PHE A C 1
ATOM 998 O O . PHE A 1 128 ? 1.511 -5.990 -13.232 1.00 90.88 128 PHE A O 1
ATOM 1005 N N . GLY A 1 129 ? 0.499 -5.356 -11.330 1.00 90.31 129 GLY A N 1
ATOM 1006 C CA . GLY A 1 129 ? -0.838 -5.235 -11.903 1.00 90.31 129 GLY A CA 1
ATOM 1007 C C . GLY A 1 129 ? -1.553 -6.575 -12.062 1.00 90.31 129 GLY A C 1
ATOM 1008 O O . GLY A 1 129 ? -2.503 -6.658 -12.841 1.00 90.31 129 GLY A O 1
ATOM 1009 N N . ARG A 1 130 ? -1.125 -7.619 -11.348 1.00 91.69 130 ARG A N 1
ATOM 1010 C CA . ARG A 1 130 ? -1.900 -8.857 -11.235 1.00 91.69 130 ARG A CA 1
ATOM 1011 C C . ARG A 1 130 ? -2.992 -8.684 -10.196 1.00 91.69 130 ARG A C 1
ATOM 1013 O O . ARG A 1 130 ? -2.786 -7.995 -9.197 1.00 91.69 130 ARG A O 1
ATOM 1020 N N . ASN A 1 131 ? -4.135 -9.313 -10.425 1.00 91.62 131 ASN A N 1
ATOM 1021 C CA . ASN A 1 131 ? -5.214 -9.337 -9.456 1.00 91.62 131 ASN A CA 1
ATOM 1022 C C . ASN A 1 131 ? -5.082 -10.526 -8.508 1.00 91.62 131 ASN A C 1
ATOM 1024 O O . ASN A 1 131 ? -4.755 -11.644 -8.898 1.00 91.62 131 ASN A O 1
ATOM 1028 N N . LYS A 1 132 ? -5.343 -10.261 -7.232 1.00 90.44 132 LYS A N 1
ATOM 1029 C CA . LYS A 1 132 ? -5.398 -11.276 -6.184 1.00 90.44 132 LYS A CA 1
ATOM 1030 C C . LYS A 1 132 ? -6.499 -10.910 -5.204 1.00 90.44 132 LYS A C 1
ATOM 1032 O O . LYS A 1 132 ? -6.703 -9.729 -4.912 1.00 90.44 132 LYS A O 1
ATOM 1037 N N . ARG A 1 133 ? -7.234 -11.899 -4.691 1.00 91.88 133 ARG A N 1
ATOM 1038 C CA . ARG A 1 133 ? -8.227 -11.619 -3.646 1.00 91.88 133 ARG A CA 1
ATOM 1039 C C . ARG A 1 133 ? -7.508 -11.322 -2.341 1.00 91.88 133 ARG A C 1
ATOM 1041 O O . ARG A 1 133 ? -6.521 -11.979 -2.021 1.00 91.88 133 ARG A O 1
ATOM 1048 N N . ILE A 1 134 ? -8.042 -10.398 -1.549 1.00 91.06 134 ILE A N 1
ATOM 1049 C CA . ILE A 1 134 ? -7.487 -10.039 -0.232 1.00 91.06 134 ILE A CA 1
ATOM 1050 C C . ILE A 1 134 ? -7.273 -11.294 0.633 1.00 91.06 134 ILE A C 1
ATOM 1052 O O . ILE A 1 134 ? -6.212 -11.475 1.222 1.00 91.06 134 ILE A O 1
ATOM 1056 N N . LYS A 1 135 ? -8.235 -12.221 0.660 1.00 89.00 135 LYS A N 1
ATOM 1057 C CA . LYS A 1 135 ? -8.130 -13.461 1.446 1.00 89.00 135 LYS A CA 1
ATOM 1058 C C . LYS A 1 135 ? -6.989 -14.391 1.008 1.00 89.00 135 LYS A C 1
ATOM 1060 O O . LYS A 1 135 ? -6.548 -15.199 1.815 1.00 89.00 135 LYS A O 1
ATOM 1065 N N . ASP A 1 136 ? -6.508 -14.284 -0.229 1.00 89.50 136 ASP A N 1
ATOM 1066 C CA . ASP A 1 136 ? -5.482 -15.183 -0.767 1.00 89.50 136 ASP A CA 1
ATOM 1067 C C . ASP A 1 136 ? -4.059 -14.727 -0.378 1.00 89.50 136 ASP A C 1
ATOM 1069 O O . ASP A 1 136 ? -3.089 -15.433 -0.642 1.00 89.50 136 ASP A O 1
ATOM 1073 N N . PHE A 1 137 ? -3.907 -13.570 0.282 1.00 86.69 137 PHE A N 1
ATOM 1074 C CA . PHE A 1 137 ? -2.634 -13.132 0.875 1.00 86.69 137 PHE A CA 1
ATOM 1075 C C . PHE A 1 137 ? -2.333 -13.801 2.225 1.00 86.69 137 PHE A C 1
ATOM 1077 O O . PHE A 1 137 ? -1.232 -13.635 2.743 1.00 86.69 137 PHE A O 1
ATOM 1084 N N . GLN A 1 138 ? -3.267 -14.586 2.778 1.00 82.38 138 GLN A N 1
ATOM 1085 C CA . GLN A 1 138 ? -3.118 -15.225 4.092 1.00 82.38 138 GLN A CA 1
ATOM 1086 C C . GLN A 1 138 ? -1.883 -16.128 4.195 1.00 82.38 138 GLN A C 1
ATOM 1088 O O . GLN A 1 138 ? -1.272 -16.228 5.252 1.00 82.38 138 GLN A O 1
ATOM 1093 N N . SER A 1 139 ? -1.468 -16.759 3.093 1.00 80.94 139 SER A N 1
ATOM 1094 C CA . SER A 1 139 ? -0.267 -17.604 3.066 1.00 80.94 139 SER A CA 1
ATOM 1095 C C . SER A 1 139 ? 1.049 -16.825 3.190 1.00 80.94 139 SER A C 1
ATOM 1097 O O . SER A 1 139 ? 2.106 -17.442 3.256 1.00 80.94 139 SER A O 1
ATOM 1099 N N . LEU A 1 140 ? 0.999 -15.490 3.147 1.00 83.06 140 LEU A N 1
ATOM 1100 C CA . LEU A 1 140 ? 2.151 -14.585 3.229 1.00 83.06 140 LEU A CA 1
ATOM 1101 C C . LEU A 1 140 ? 2.191 -13.818 4.562 1.00 83.06 140 LEU A C 1
ATOM 1103 O O . LEU A 1 140 ? 2.978 -12.878 4.705 1.00 83.06 140 LEU A O 1
ATOM 1107 N N . GLU A 1 141 ? 1.316 -14.186 5.501 1.00 85.75 141 GLU A N 1
ATOM 1108 C CA . GLU A 1 141 ? 1.258 -13.623 6.846 1.00 85.75 141 GLU A CA 1
ATOM 1109 C C . GLU A 1 141 ? 2.444 -14.098 7.695 1.00 85.75 141 GLU A C 1
ATOM 1111 O O . GLU A 1 141 ? 2.763 -15.285 7.742 1.00 85.75 141 GLU A O 1
ATOM 1116 N N . GLU A 1 142 ? 3.067 -13.163 8.408 1.00 81.81 142 GLU A N 1
ATOM 1117 C CA . GLU A 1 142 ? 4.071 -13.440 9.433 1.00 81.81 142 GLU A CA 1
ATOM 1118 C C . GLU A 1 142 ? 3.734 -12.644 10.698 1.00 81.81 142 GLU A C 1
ATOM 1120 O O . GLU A 1 142 ? 3.457 -11.442 10.628 1.00 81.81 142 GLU A O 1
ATOM 1125 N N . GLU A 1 143 ? 3.755 -13.306 11.856 1.00 80.44 143 GLU A N 1
ATOM 1126 C CA . GLU A 1 143 ? 3.660 -12.639 13.154 1.00 80.44 143 GLU A CA 1
ATOM 1127 C C . GLU A 1 143 ? 5.048 -12.193 13.608 1.00 80.44 143 GLU A C 1
ATOM 1129 O O . GLU A 1 143 ? 5.978 -12.991 13.707 1.00 80.44 143 GLU A O 1
ATOM 1134 N N . ILE A 1 144 ? 5.188 -10.900 13.886 1.00 76.81 144 ILE A N 1
ATOM 1135 C CA . ILE A 1 144 ? 6.449 -10.289 14.295 1.00 76.81 144 ILE A CA 1
ATOM 1136 C C . ILE A 1 144 ? 6.204 -9.498 15.572 1.00 76.81 144 ILE A C 1
ATOM 1138 O O . ILE A 1 144 ? 5.222 -8.763 15.680 1.00 76.81 144 ILE A O 1
ATOM 1142 N N . GLU A 1 145 ? 7.123 -9.606 16.525 1.00 73.75 145 GLU A N 1
ATOM 1143 C CA . GLU A 1 145 ? 7.134 -8.749 17.703 1.00 73.75 145 GLU A CA 1
ATOM 1144 C C . GLU A 1 145 ? 7.848 -7.425 17.392 1.00 73.75 145 GLU A C 1
ATOM 1146 O O . GLU A 1 145 ? 9.010 -7.400 16.983 1.00 73.75 145 GLU A O 1
ATOM 1151 N N . ILE A 1 146 ? 7.156 -6.303 17.576 1.00 60.84 146 ILE A N 1
ATOM 1152 C CA . ILE A 1 146 ? 7.716 -4.959 17.421 1.00 60.84 146 ILE A CA 1
ATOM 1153 C C . ILE A 1 146 ? 7.476 -4.209 18.719 1.00 60.84 146 ILE A C 1
ATOM 1155 O O . ILE A 1 146 ? 6.332 -3.924 19.057 1.00 60.84 146 ILE A O 1
ATOM 1159 N N . ASN A 1 147 ? 8.548 -3.868 19.438 1.00 52.19 147 ASN A N 1
ATOM 1160 C CA . ASN A 1 147 ? 8.480 -3.145 20.713 1.00 52.19 147 ASN A CA 1
ATOM 1161 C C . ASN A 1 147 ? 7.532 -3.805 21.744 1.00 52.19 147 ASN A C 1
ATOM 1163 O O . ASN A 1 147 ? 6.783 -3.099 22.414 1.00 52.19 147 ASN A O 1
ATOM 1167 N N . GLY A 1 148 ? 7.518 -5.141 21.842 1.00 52.47 148 GLY A N 1
ATOM 1168 C CA . GLY A 1 148 ? 6.628 -5.875 22.757 1.00 52.47 148 GLY A CA 1
ATOM 1169 C C . GLY A 1 148 ? 5.219 -6.156 22.218 1.00 52.47 148 GLY A C 1
ATOM 1170 O O . GLY A 1 148 ? 4.386 -6.711 22.934 1.00 52.47 148 GLY A O 1
ATOM 1171 N N . PHE A 1 149 ? 4.922 -5.779 20.969 1.00 49.72 149 PHE A N 1
ATOM 1172 C CA . PHE A 1 149 ? 3.627 -6.019 20.332 1.00 49.72 149 PHE A CA 1
ATOM 1173 C C . PHE A 1 149 ? 3.735 -7.076 19.238 1.00 49.72 149 PHE A C 1
ATOM 1175 O O . PHE A 1 149 ? 4.457 -6.883 18.262 1.00 49.72 149 PHE A O 1
ATOM 1182 N N . LEU A 1 150 ? 2.953 -8.149 19.357 1.00 62.56 150 LEU A N 1
ATOM 1183 C CA . LEU A 1 150 ? 2.704 -9.080 18.257 1.00 62.56 150 LEU A CA 1
ATOM 1184 C C . LEU A 1 150 ? 1.855 -8.389 17.188 1.00 62.56 150 LEU A C 1
ATOM 1186 O O . LEU A 1 150 ? 0.716 -7.993 17.449 1.00 62.56 150 LEU A O 1
ATOM 1190 N N . VAL A 1 151 ? 2.414 -8.246 15.990 1.00 70.69 151 VAL A N 1
ATOM 1191 C CA . VAL A 1 151 ? 1.723 -7.712 14.816 1.00 70.69 151 VAL A CA 1
ATOM 1192 C C . VAL A 1 151 ? 1.836 -8.683 13.651 1.00 70.69 151 VAL A C 1
ATOM 1194 O O . VAL A 1 151 ? 2.891 -9.271 13.425 1.00 70.69 151 VAL A O 1
ATOM 1197 N N . THR A 1 152 ? 0.770 -8.813 12.869 1.00 75.12 152 THR A N 1
ATOM 1198 C CA . THR A 1 152 ? 0.800 -9.576 11.618 1.00 75.12 152 THR A CA 1
ATOM 1199 C C . THR A 1 152 ? 1.219 -8.657 10.473 1.00 75.12 152 THR A C 1
ATOM 1201 O O . THR A 1 152 ? 0.683 -7.556 10.302 1.00 75.12 152 THR A O 1
ATOM 1204 N N . LYS A 1 153 ? 2.189 -9.090 9.668 1.00 79.00 153 LYS A N 1
ATOM 1205 C CA . LYS A 1 153 ? 2.633 -8.402 8.450 1.00 79.00 153 LYS A CA 1
ATOM 1206 C C . LYS A 1 153 ? 2.478 -9.297 7.231 1.00 79.00 153 LYS A C 1
ATOM 1208 O O . LYS A 1 153 ? 2.480 -10.514 7.351 1.00 79.00 153 LYS A O 1
ATOM 1213 N N . LEU A 1 154 ? 2.408 -8.673 6.054 1.00 80.19 154 LEU A N 1
ATOM 1214 C CA . LEU A 1 154 ? 2.648 -9.367 4.792 1.00 80.19 154 LEU A CA 1
ATOM 1215 C C . LEU A 1 154 ? 4.123 -9.244 4.405 1.00 80.19 154 LEU A C 1
ATOM 1217 O O . LEU A 1 154 ? 4.651 -8.135 4.244 1.00 80.19 154 LEU A O 1
ATOM 1221 N N . LEU A 1 155 ? 4.793 -10.378 4.227 1.00 77.56 155 LEU A N 1
ATOM 1222 C CA . LEU A 1 155 ? 6.188 -10.411 3.797 1.00 77.56 155 LEU A CA 1
ATOM 1223 C C . LEU A 1 155 ? 6.325 -10.106 2.304 1.00 77.56 155 LEU A C 1
ATOM 1225 O O . LEU A 1 155 ? 5.758 -10.789 1.459 1.00 77.56 155 LEU A O 1
ATOM 1229 N N . GLY A 1 156 ? 7.125 -9.087 1.975 1.00 76.81 156 GLY A N 1
ATOM 1230 C CA . GLY A 1 156 ? 7.515 -8.796 0.591 1.00 76.81 156 GLY A CA 1
ATOM 1231 C C . GLY A 1 156 ? 6.376 -8.353 -0.335 1.00 76.81 156 GLY A C 1
ATOM 1232 O O . GLY A 1 156 ? 6.554 -8.362 -1.547 1.00 76.81 156 GLY A O 1
ATOM 1233 N N . VAL A 1 157 ? 5.219 -7.959 0.204 1.00 84.62 157 VAL A N 1
ATOM 1234 C CA . VAL A 1 157 ? 4.062 -7.574 -0.613 1.00 84.62 157 VAL A CA 1
ATOM 1235 C C . VAL A 1 157 ? 4.048 -6.070 -0.865 1.00 84.62 157 VAL A C 1
ATOM 1237 O O . VAL A 1 157 ? 3.905 -5.264 0.059 1.00 84.62 157 VAL A O 1
ATOM 1240 N N . ASN A 1 158 ? 4.137 -5.702 -2.141 1.00 88.06 158 ASN A N 1
ATOM 1241 C CA . ASN A 1 158 ? 3.840 -4.364 -2.633 1.00 88.06 158 ASN A CA 1
ATOM 1242 C C . ASN A 1 158 ? 2.495 -4.381 -3.366 1.00 88.06 158 ASN A C 1
ATOM 1244 O O . ASN A 1 158 ? 2.259 -5.226 -4.230 1.00 88.06 158 ASN A O 1
ATOM 1248 N N . LEU A 1 159 ? 1.633 -3.424 -3.039 1.00 90.19 159 LEU A N 1
ATOM 1249 C CA . LEU A 1 159 ? 0.317 -3.248 -3.643 1.00 90.19 159 LEU A CA 1
ATOM 1250 C C . LEU A 1 159 ? 0.285 -1.957 -4.453 1.00 90.19 159 LEU A C 1
ATOM 1252 O O . LEU A 1 159 ? 0.922 -0.964 -4.088 1.00 90.19 159 LEU A O 1
ATOM 1256 N N . LYS A 1 160 ? -0.487 -1.947 -5.536 1.00 90.19 160 LYS A N 1
ATOM 1257 C CA . LYS A 1 160 ? -0.819 -0.712 -6.251 1.00 90.19 160 LYS A CA 1
ATOM 1258 C C . LYS A 1 160 ? -1.678 0.175 -5.351 1.00 90.19 160 LYS A C 1
ATOM 1260 O O . LYS A 1 160 ? -2.783 -0.200 -4.972 1.00 90.19 160 LYS A O 1
ATOM 1265 N N . SER A 1 161 ? -1.180 1.368 -5.058 1.00 89.50 161 SER A N 1
ATOM 1266 C CA . SER A 1 161 ? -1.875 2.390 -4.281 1.00 89.50 161 SER A CA 1
ATOM 1267 C C . SER A 1 161 ? -2.016 3.670 -5.097 1.00 89.50 161 SER A C 1
ATOM 1269 O O . SER A 1 161 ? -1.132 4.014 -5.884 1.00 89.50 161 SER A O 1
ATOM 1271 N N . PHE A 1 162 ? -3.138 4.369 -4.940 1.00 89.06 162 PHE A N 1
ATOM 1272 C CA . PHE A 1 162 ? -3.377 5.638 -5.618 1.00 89.06 162 PHE A CA 1
ATOM 1273 C C . PHE A 1 162 ? -2.860 6.803 -4.775 1.00 89.06 162 PHE A C 1
ATOM 1275 O O . PHE A 1 162 ? -3.338 7.054 -3.671 1.00 89.06 162 PHE A O 1
ATOM 1282 N N . ASN A 1 163 ? -1.901 7.543 -5.323 1.00 87.19 163 ASN A N 1
ATOM 1283 C CA . ASN A 1 163 ? -1.416 8.787 -4.750 1.00 87.19 163 ASN A CA 1
ATOM 1284 C C . ASN A 1 163 ? -2.317 9.935 -5.222 1.00 87.19 163 ASN A C 1
ATOM 1286 O O . ASN A 1 163 ? -2.252 10.339 -6.382 1.00 87.19 163 ASN A O 1
ATOM 1290 N N . ALA A 1 164 ? -3.162 10.456 -4.330 1.00 83.19 164 ALA A N 1
ATOM 1291 C CA . ALA A 1 164 ? -4.122 11.509 -4.665 1.00 83.19 164 ALA A CA 1
ATOM 1292 C C . ALA A 1 164 ? -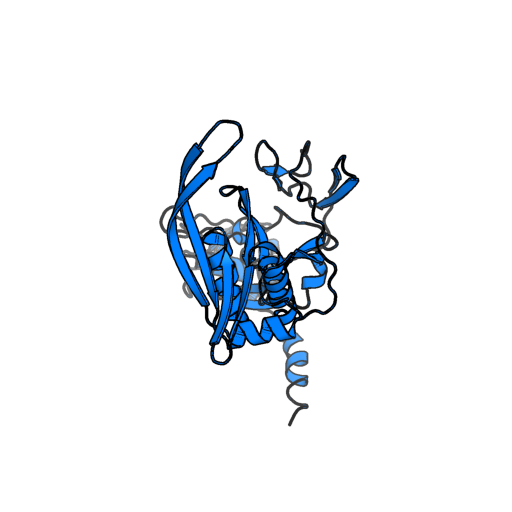3.462 12.855 -5.021 1.00 83.19 164 ALA A C 1
ATOM 1294 O O . ALA A 1 164 ? -4.024 13.618 -5.807 1.00 83.19 164 ALA A O 1
ATOM 1295 N N . THR A 1 165 ? -2.267 13.133 -4.488 1.00 85.19 165 THR A N 1
ATOM 1296 C CA . THR A 1 165 ? -1.508 14.362 -4.761 1.00 85.19 165 THR A CA 1
ATOM 1297 C C . THR A 1 165 ? -0.928 14.343 -6.169 1.00 85.19 165 THR A C 1
ATOM 1299 O O . THR A 1 165 ? -1.117 15.282 -6.938 1.00 85.19 165 THR A O 1
ATOM 1302 N N . GLU A 1 166 ? -0.263 13.247 -6.529 1.00 86.56 166 GLU A N 1
ATOM 1303 C CA . GLU A 1 166 ? 0.378 13.083 -7.837 1.00 86.56 166 GLU A CA 1
ATOM 1304 C C . GLU A 1 166 ? -0.566 12.499 -8.899 1.00 86.56 166 GLU A C 1
ATOM 1306 O O . GLU A 1 166 ? -0.203 12.397 -10.068 1.00 86.56 166 GLU A O 1
ATOM 1311 N N . LYS A 1 167 ? -1.783 12.115 -8.494 1.00 87.75 167 LYS A N 1
ATOM 1312 C CA . LYS A 1 167 ? -2.827 11.495 -9.323 1.00 87.75 167 LYS A CA 1
ATOM 1313 C C . LYS A 1 167 ? -2.324 10.287 -10.116 1.00 87.75 167 LYS A C 1
ATOM 1315 O O . LYS A 1 167 ? -2.707 10.084 -11.268 1.00 87.75 167 LYS A O 1
ATOM 1320 N N . LYS A 1 168 ? -1.479 9.466 -9.490 1.00 87.50 168 LYS A N 1
ATOM 1321 C CA . LYS A 1 168 ? -0.855 8.299 -10.122 1.00 87.50 168 LYS A CA 1
ATOM 1322 C C . LYS A 1 168 ? -0.929 7.065 -9.235 1.00 87.50 168 LYS A C 1
ATOM 1324 O O . LYS A 1 168 ? -0.985 7.164 -8.011 1.00 87.50 168 LYS A O 1
ATOM 1329 N N . LEU A 1 169 ? -0.905 5.896 -9.867 1.00 87.81 169 LEU A N 1
ATOM 1330 C CA . LEU A 1 169 ? -0.761 4.627 -9.163 1.00 87.81 169 LEU A CA 1
ATOM 1331 C C . LEU A 1 169 ? 0.718 4.329 -8.930 1.00 87.81 169 LEU A C 1
ATOM 1333 O O . LEU A 1 169 ? 1.513 4.363 -9.867 1.00 87.81 169 LEU A O 1
ATOM 1337 N N . GLU A 1 170 ? 1.065 3.967 -7.705 1.00 87.38 170 GLU A N 1
ATOM 1338 C CA . GLU A 1 170 ? 2.423 3.614 -7.310 1.00 87.38 170 GLU A CA 1
ATOM 1339 C C . GLU A 1 170 ? 2.440 2.359 -6.428 1.00 87.38 170 GLU A C 1
ATOM 1341 O O . GLU A 1 170 ? 1.480 2.104 -5.697 1.00 87.38 170 GLU A O 1
ATOM 1346 N N . PRO A 1 171 ? 3.507 1.546 -6.486 1.00 88.69 171 PRO A N 1
ATOM 1347 C CA . PRO A 1 171 ? 3.660 0.428 -5.572 1.00 88.69 171 PRO A CA 1
ATOM 1348 C C . PRO A 1 171 ? 3.959 0.941 -4.159 1.00 88.69 171 PRO A C 1
ATOM 1350 O O . PRO A 1 171 ? 4.864 1.753 -3.953 1.00 88.69 171 PRO A O 1
ATOM 1353 N N . LYS A 1 172 ? 3.217 0.444 -3.169 1.00 86.88 172 LYS A N 1
ATOM 1354 C CA . LYS A 1 172 ? 3.473 0.677 -1.745 1.00 86.88 172 LYS A CA 1
ATOM 1355 C C . LYS A 1 172 ? 3.533 -0.644 -1.001 1.00 86.88 172 LYS A C 1
ATOM 1357 O O . LYS A 1 172 ? 2.709 -1.529 -1.217 1.00 86.88 172 LYS A O 1
ATOM 1362 N N . ARG A 1 173 ? 4.497 -0.751 -0.089 1.00 84.94 173 ARG A N 1
ATOM 1363 C CA . ARG A 1 173 ? 4.645 -1.918 0.777 1.00 84.94 173 ARG A CA 1
ATOM 1364 C C . ARG A 1 173 ? 3.463 -2.015 1.739 1.00 84.94 173 ARG A C 1
ATOM 1366 O O . ARG A 1 173 ? 3.154 -1.043 2.428 1.00 84.94 173 ARG A O 1
ATOM 1373 N N . ALA A 1 174 ? 2.859 -3.195 1.834 1.00 82.56 174 ALA A N 1
ATOM 1374 C CA . ALA A 1 174 ? 1.900 -3.499 2.886 1.00 82.56 174 ALA A CA 1
ATOM 1375 C C . ALA A 1 174 ? 2.626 -3.513 4.244 1.00 82.56 174 ALA A C 1
ATOM 1377 O O . ALA A 1 174 ? 3.543 -4.304 4.469 1.00 82.56 174 ALA A O 1
ATOM 1378 N N . ALA A 1 175 ? 2.265 -2.586 5.133 1.00 71.75 175 ALA A N 1
ATOM 1379 C CA . ALA A 1 175 ? 2.964 -2.398 6.406 1.00 71.75 175 ALA A CA 1
ATOM 1380 C C . ALA A 1 175 ? 2.463 -3.340 7.510 1.00 71.75 175 ALA A C 1
ATOM 1382 O O . ALA A 1 175 ? 3.261 -3.818 8.317 1.00 71.75 175 ALA A O 1
ATOM 1383 N N . LEU A 1 176 ? 1.153 -3.583 7.532 1.00 74.56 176 LEU A N 1
ATOM 1384 C CA . LEU A 1 176 ? 0.436 -4.413 8.494 1.00 74.56 176 LEU A CA 1
ATOM 1385 C C . LEU A 1 176 ? -0.632 -5.213 7.752 1.00 74.56 176 LEU A C 1
ATOM 1387 O O . LEU A 1 176 ? -1.122 -4.782 6.705 1.00 74.56 176 LEU A O 1
ATOM 1391 N N . TRP A 1 177 ? -0.987 -6.364 8.308 1.00 77.50 177 TRP A N 1
ATOM 1392 C CA . TRP A 1 177 ? -2.064 -7.204 7.817 1.00 77.50 177 TRP A CA 1
ATOM 1393 C C . TRP A 1 177 ? -3.067 -7.460 8.926 1.00 77.50 177 TRP A C 1
ATOM 1395 O O . TRP A 1 177 ? -2.688 -7.817 10.038 1.00 77.50 177 TRP A O 1
ATOM 1405 N N . MET A 1 178 ? -4.344 -7.233 8.640 1.00 76.06 178 MET A N 1
ATOM 1406 C CA . MET A 1 178 ? -5.381 -7.244 9.662 1.00 76.06 178 MET A CA 1
ATOM 1407 C C . MET A 1 178 ? -6.641 -7.890 9.132 1.00 76.06 178 MET A C 1
ATOM 1409 O O . MET A 1 178 ? -6.991 -7.751 7.960 1.00 76.06 178 MET A O 1
ATOM 1413 N N . ARG A 1 179 ? -7.327 -8.607 10.018 1.00 75.19 179 ARG A N 1
ATOM 1414 C CA . ARG A 1 179 ? -8.546 -9.332 9.692 1.00 75.19 179 ARG A CA 1
ATOM 1415 C C . ARG A 1 179 ? -9.569 -9.085 10.784 1.00 75.19 179 ARG A C 1
ATOM 1417 O O . ARG A 1 179 ? -9.286 -9.247 11.967 1.00 75.19 179 ARG A O 1
ATOM 1424 N N . LYS A 1 180 ? -10.773 -8.719 10.367 1.00 72.31 180 LYS A N 1
ATOM 1425 C CA . LYS A 1 180 ? -11.953 -8.738 11.226 1.00 72.31 180 LYS A CA 1
ATOM 1426 C C . LYS A 1 180 ? -12.700 -10.047 10.977 1.00 72.31 180 LYS A C 1
ATOM 1428 O O . LYS A 1 180 ? -12.633 -10.604 9.879 1.00 72.31 180 LYS A O 1
ATOM 1433 N N . GLY A 1 181 ? -13.379 -10.547 12.006 1.00 71.25 181 GLY A N 1
ATOM 1434 C CA . GLY A 1 181 ? -14.361 -11.616 11.849 1.00 71.25 181 GLY A CA 1
ATOM 1435 C C . GLY A 1 181 ? -15.586 -11.143 11.060 1.00 71.25 181 GLY A C 1
ATOM 1436 O O . GLY A 1 181 ? -15.519 -10.228 10.238 1.00 71.25 181 GLY A O 1
ATOM 1437 N N . PHE A 1 182 ? -16.734 -11.760 11.319 1.00 64.06 182 PHE A N 1
ATOM 1438 C CA . PHE A 1 182 ? -17.976 -11.375 10.658 1.00 64.06 182 PHE A CA 1
ATOM 1439 C C . PHE A 1 182 ? -18.387 -9.946 11.036 1.00 64.06 182 PHE A C 1
ATOM 1441 O O . PHE A 1 182 ? -18.375 -9.564 12.203 1.00 64.06 182 PHE A O 1
ATOM 1448 N N . SER A 1 183 ? -18.744 -9.166 10.022 1.00 65.75 183 SER A N 1
ATOM 1449 C CA . SER A 1 183 ? -19.364 -7.848 10.140 1.00 65.75 183 SER A CA 1
ATOM 1450 C C . SER A 1 183 ? -20.451 -7.745 9.077 1.00 65.75 183 SER A C 1
ATOM 1452 O O . SER A 1 183 ? -20.356 -8.395 8.031 1.00 65.75 183 SER A O 1
ATOM 1454 N N . GLU A 1 184 ? -21.493 -6.963 9.348 1.00 80.31 184 GLU A N 1
ATOM 1455 C CA . GLU A 1 184 ? -22.396 -6.540 8.283 1.00 80.31 184 GLU A CA 1
ATOM 1456 C C . GLU A 1 184 ? -21.607 -5.725 7.256 1.00 80.31 184 GLU A C 1
ATOM 1458 O O . GLU A 1 184 ? -20.790 -4.871 7.604 1.00 80.31 184 GLU A O 1
ATOM 1463 N N . VAL A 1 185 ? -21.830 -6.025 5.979 1.00 87.69 185 VAL A N 1
ATOM 1464 C CA . VAL A 1 185 ? -21.174 -5.341 4.865 1.00 87.69 185 VAL A CA 1
ATOM 1465 C C . VAL A 1 185 ? -22.220 -4.792 3.910 1.00 87.69 185 VAL A C 1
ATOM 1467 O O . VAL A 1 185 ? -23.197 -5.462 3.571 1.00 87.69 185 VAL A O 1
ATOM 1470 N N . CYS A 1 186 ? -21.982 -3.581 3.426 1.00 89.00 186 CYS A N 1
ATOM 1471 C CA . CYS A 1 186 ? -22.730 -2.978 2.340 1.00 89.00 186 CYS A CA 1
ATOM 1472 C C . CYS A 1 186 ? -22.180 -3.487 1.002 1.00 89.00 186 CYS A C 1
ATOM 1474 O O . CYS A 1 186 ? -20.965 -3.588 0.802 1.00 89.00 186 CYS A O 1
ATOM 1476 N N . LYS A 1 187 ? -23.074 -3.784 0.054 1.00 93.12 187 LYS A N 1
ATOM 1477 C CA . LYS A 1 187 ? -22.710 -4.069 -1.338 1.00 93.12 187 LYS A CA 1
ATOM 1478 C C . LYS A 1 187 ? -22.905 -2.802 -2.168 1.00 93.12 187 LYS A C 1
ATOM 1480 O O . LYS A 1 187 ? -24.033 -2.456 -2.508 1.00 93.12 187 LYS A O 1
ATOM 1485 N N . VAL A 1 188 ? -21.812 -2.145 -2.533 1.00 90.88 188 VAL A N 1
ATOM 1486 C CA . VAL A 1 188 ? -21.819 -1.005 -3.456 1.00 90.88 188 VAL A CA 1
ATOM 1487 C C . VAL A 1 188 ? -21.773 -1.544 -4.882 1.00 90.88 188 VAL A C 1
ATOM 1489 O O . VAL A 1 188 ? -20.874 -2.311 -5.225 1.00 90.88 188 VAL A O 1
ATOM 1492 N N . THR A 1 189 ? -22.739 -1.158 -5.715 1.00 92.38 189 THR A N 1
ATOM 1493 C CA . THR A 1 189 ? -22.773 -1.499 -7.147 1.00 92.38 189 THR A CA 1
ATOM 1494 C C . THR A 1 189 ? -22.817 -0.209 -7.952 1.00 92.38 189 THR A C 1
ATOM 1496 O O . THR A 1 189 ? -23.741 0.586 -7.800 1.00 92.38 189 THR A O 1
ATOM 1499 N N . LEU A 1 190 ? -21.803 0.013 -8.782 1.00 89.44 190 LEU A N 1
ATOM 1500 C CA . LEU A 1 190 ? -21.702 1.195 -9.632 1.00 89.44 190 LEU A CA 1
ATOM 1501 C C . LEU A 1 190 ? -22.494 0.999 -10.928 1.00 89.44 190 LEU A C 1
ATOM 1503 O O . LEU A 1 190 ? -22.746 -0.128 -11.352 1.00 89.44 190 LEU A O 1
ATOM 1507 N N . SER A 1 191 ? -22.827 2.098 -11.607 1.00 89.44 191 SER A N 1
ATOM 1508 C CA . SER A 1 191 ? -23.504 2.067 -12.915 1.00 89.44 191 SER A CA 1
ATOM 1509 C C . SER A 1 191 ? -22.701 1.346 -14.004 1.00 89.44 191 SER A C 1
ATOM 1511 O O . SER A 1 191 ? -23.277 0.870 -14.976 1.00 89.44 191 SER A O 1
ATOM 1513 N N . SER A 1 192 ? -21.384 1.214 -13.826 1.00 85.75 192 SER A N 1
ATOM 1514 C CA . SER A 1 192 ? -20.510 0.402 -14.678 1.00 85.75 192 SER A CA 1
ATOM 1515 C C . SER A 1 192 ? -20.685 -1.112 -14.493 1.00 85.75 192 SER A C 1
ATOM 1517 O O . SER A 1 192 ? -20.076 -1.879 -15.230 1.00 85.75 192 SER A O 1
ATOM 1519 N N . GLY A 1 193 ? -21.459 -1.556 -13.497 1.00 87.69 193 GLY A N 1
ATOM 1520 C CA . GLY A 1 193 ? -21.596 -2.963 -13.103 1.00 87.69 193 GLY A CA 1
ATOM 1521 C C . GLY A 1 193 ? -20.550 -3.432 -12.084 1.00 87.69 193 GLY A C 1
ATOM 1522 O O . GLY A 1 193 ? -20.692 -4.512 -11.507 1.00 87.69 193 GLY A O 1
ATOM 1523 N N . ILE A 1 194 ? -19.532 -2.613 -11.800 1.00 87.94 194 ILE A N 1
ATOM 1524 C CA . ILE A 1 194 ? -18.508 -2.931 -10.801 1.00 87.94 194 ILE A CA 1
ATOM 1525 C C . ILE A 1 194 ? -19.148 -2.993 -9.418 1.00 87.94 194 ILE A C 1
ATOM 1527 O O . ILE A 1 194 ? -19.884 -2.097 -9.005 1.00 87.94 194 ILE A O 1
ATOM 1531 N N . THR A 1 195 ? -18.840 -4.068 -8.703 1.00 90.25 195 THR A N 1
ATOM 1532 C CA . THR A 1 195 ? -19.373 -4.349 -7.376 1.00 90.25 195 THR A CA 1
ATOM 1533 C C . THR A 1 195 ? -18.239 -4.467 -6.372 1.00 90.25 195 THR A C 1
ATOM 1535 O O . THR A 1 195 ? -17.264 -5.174 -6.618 1.00 90.25 195 THR A O 1
ATOM 1538 N N . ILE A 1 196 ? -18.416 -3.863 -5.201 1.00 90.38 196 ILE A N 1
ATOM 1539 C CA . ILE A 1 196 ? -17.519 -4.033 -4.060 1.00 90.38 196 ILE A CA 1
ATOM 1540 C C . ILE A 1 196 ? -18.320 -4.222 -2.771 1.00 90.38 196 ILE A C 1
ATOM 1542 O O . ILE A 1 196 ? -19.406 -3.666 -2.606 1.00 90.38 196 ILE A O 1
ATOM 1546 N N . LYS A 1 197 ? -17.798 -5.051 -1.866 1.00 92.12 197 LYS A N 1
ATOM 1547 C CA . LYS A 1 197 ? -18.373 -5.276 -0.537 1.00 92.12 197 LYS A CA 1
ATOM 1548 C C . LYS A 1 197 ? -17.443 -4.678 0.510 1.00 92.12 197 LYS A C 1
ATOM 1550 O O . LYS A 1 197 ? -16.262 -5.029 0.551 1.00 92.12 197 LYS A O 1
ATOM 1555 N N . ALA A 1 198 ? -17.978 -3.805 1.350 1.00 90.31 198 ALA A N 1
ATOM 1556 C CA . ALA A 1 198 ? -17.212 -3.070 2.348 1.00 90.31 198 ALA A CA 1
ATOM 1557 C C . ALA A 1 198 ? -18.060 -2.804 3.598 1.00 90.31 198 ALA A C 1
ATOM 1559 O O . ALA A 1 198 ? -19.285 -2.918 3.540 1.00 90.31 198 ALA A O 1
ATOM 1560 N N . THR A 1 199 ? -17.433 -2.455 4.721 1.00 88.69 199 THR A N 1
ATOM 1561 C CA . THR A 1 199 ? -18.179 -1.942 5.884 1.00 88.69 199 THR A CA 1
ATOM 1562 C C . THR A 1 199 ? -18.832 -0.597 5.550 1.00 88.69 199 THR A C 1
ATOM 1564 O O . THR A 1 199 ? -18.398 0.094 4.623 1.00 88.69 199 THR A O 1
ATOM 1567 N N . ALA A 1 200 ? -19.888 -0.226 6.276 1.00 88.94 200 ALA A N 1
ATOM 1568 C CA . ALA A 1 200 ? -20.648 1.003 6.030 1.00 88.94 200 ALA A CA 1
ATOM 1569 C C . ALA A 1 200 ? -19.764 2.266 6.091 1.00 88.94 200 ALA A C 1
ATOM 1571 O O . ALA A 1 200 ? -19.960 3.202 5.318 1.00 88.94 200 ALA A O 1
ATOM 1572 N N . GLU A 1 201 ? -18.748 2.240 6.951 1.00 86.19 201 GLU A N 1
ATOM 1573 C CA . GLU A 1 201 ? -17.778 3.299 7.231 1.00 86.19 201 GLU A CA 1
ATOM 1574 C C . GLU A 1 201 ? -16.570 3.272 6.277 1.00 86.19 201 GLU A C 1
ATOM 1576 O O . GLU A 1 201 ? -15.674 4.109 6.386 1.00 86.19 201 GLU A O 1
ATOM 1581 N N . HIS A 1 202 ? -16.486 2.305 5.351 1.00 87.31 202 HIS A N 1
ATOM 1582 C CA . HIS A 1 202 ? -15.362 2.221 4.418 1.00 87.31 202 HIS A CA 1
ATOM 1583 C C . HIS A 1 202 ? -15.346 3.445 3.491 1.00 87.31 202 HIS A C 1
ATOM 1585 O O . HIS A 1 202 ? -16.307 3.649 2.744 1.00 87.31 202 HIS A O 1
ATOM 1591 N N . PRO A 1 203 ? -14.276 4.256 3.490 1.00 88.44 203 PRO A N 1
ATOM 1592 C CA . PRO A 1 203 ? -14.233 5.463 2.691 1.00 88.44 203 PRO A CA 1
ATOM 1593 C C . PRO A 1 203 ? -13.820 5.166 1.243 1.00 88.44 203 PRO A C 1
ATOM 1595 O O . PRO A 1 203 ? -12.765 4.597 0.972 1.00 88.44 203 PRO A O 1
ATOM 1598 N N . PHE A 1 204 ? -14.617 5.639 0.294 1.00 90.00 204 PHE A N 1
ATOM 1599 C CA . PHE A 1 204 ? -14.324 5.635 -1.133 1.00 90.00 204 PHE A CA 1
ATOM 1600 C C . PHE A 1 204 ? -13.894 7.025 -1.592 1.00 90.00 204 PHE A C 1
ATOM 1602 O O . PHE A 1 204 ? -14.458 8.038 -1.177 1.00 90.00 204 PHE A O 1
ATOM 1609 N N . LEU A 1 205 ? -12.903 7.084 -2.482 1.00 90.19 205 LEU A N 1
ATOM 1610 C CA . LEU A 1 205 ? -12.495 8.339 -3.105 1.00 90.19 205 LEU A CA 1
ATOM 1611 C C . LEU A 1 205 ? -13.586 8.817 -4.072 1.00 90.19 205 LEU A C 1
ATOM 1613 O O . LEU A 1 205 ? -13.995 8.073 -4.956 1.00 90.19 205 LEU A O 1
ATOM 1617 N N . THR A 1 206 ? -14.014 10.069 -3.942 1.00 91.94 206 THR A N 1
ATOM 1618 C CA . THR A 1 206 ? -15.001 10.741 -4.808 1.00 91.94 206 THR A CA 1
ATOM 1619 C C . THR A 1 206 ? -14.430 12.066 -5.325 1.00 91.94 206 THR A C 1
ATOM 1621 O O . THR A 1 206 ? -13.330 12.464 -4.925 1.00 91.94 206 THR A O 1
ATOM 1624 N N . LYS A 1 207 ? -15.161 12.812 -6.170 1.00 90.44 207 LYS A N 1
ATOM 1625 C CA . LYS A 1 207 ? -14.713 14.162 -6.574 1.00 90.44 207 LYS A CA 1
ATOM 1626 C C . LYS A 1 207 ? -14.682 15.147 -5.402 1.00 90.44 207 LYS A C 1
ATOM 1628 O O . LYS A 1 207 ? -13.963 16.138 -5.466 1.00 90.44 207 LYS A O 1
ATOM 1633 N N . GLN A 1 208 ? -15.442 14.871 -4.344 1.00 89.94 208 GLN A N 1
ATOM 1634 C CA . GLN A 1 208 ? -15.537 15.690 -3.132 1.00 89.94 208 GLN A CA 1
ATOM 1635 C C . GLN A 1 208 ? -14.607 15.190 -2.011 1.00 89.94 208 GLN A C 1
ATOM 1637 O O . GLN A 1 208 ? -14.735 15.619 -0.866 1.00 89.94 208 GLN A O 1
ATOM 1642 N N . GLY A 1 209 ? -13.683 14.275 -2.323 1.00 88.56 209 GLY A N 1
ATOM 1643 C CA . GLY A 1 209 ? -12.814 13.623 -1.345 1.00 88.56 209 GLY A CA 1
ATOM 1644 C C . GLY A 1 209 ? -13.356 12.271 -0.888 1.00 88.56 209 GLY A C 1
ATOM 1645 O O . GLY A 1 209 ? -14.149 11.640 -1.584 1.00 88.56 209 GLY A O 1
ATOM 1646 N N . MET A 1 210 ? -12.890 11.793 0.262 1.00 89.81 210 MET A N 1
ATOM 1647 C CA . MET A 1 210 ? -13.286 10.488 0.792 1.00 89.81 210 MET A CA 1
ATOM 1648 C C . MET A 1 210 ? -14.714 10.543 1.362 1.00 89.81 210 MET A C 1
ATOM 1650 O O . MET A 1 210 ? -15.022 11.431 2.158 1.00 89.81 210 MET A O 1
ATOM 1654 N N . LYS A 1 211 ? -15.581 9.606 0.967 1.00 91.19 211 LYS A N 1
ATOM 1655 C CA . LYS A 1 211 ? -16.959 9.457 1.467 1.00 91.19 211 LYS A CA 1
ATOM 1656 C C . LYS A 1 211 ? -17.217 8.014 1.880 1.00 91.19 211 LYS A C 1
ATOM 1658 O O . LYS A 1 211 ? -16.773 7.101 1.195 1.00 91.19 211 LYS A O 1
ATOM 1663 N N . GLU A 1 212 ? -17.915 7.813 2.989 1.00 91.06 212 GLU A N 1
ATOM 1664 C CA . GLU A 1 212 ? -18.242 6.478 3.497 1.00 91.06 212 GLU A CA 1
ATOM 1665 C C . GLU A 1 212 ? -19.185 5.720 2.555 1.00 91.06 212 GLU A C 1
ATOM 1667 O O . GLU A 1 212 ? -20.001 6.321 1.854 1.00 91.06 212 GLU A O 1
ATOM 1672 N N . ALA A 1 213 ? -19.092 4.389 2.560 1.00 90.81 213 ALA A N 1
ATOM 1673 C CA . ALA A 1 213 ? -19.884 3.507 1.709 1.00 90.81 213 ALA A CA 1
ATOM 1674 C C . ALA A 1 213 ? -21.398 3.708 1.885 1.00 90.81 213 ALA A C 1
ATOM 1676 O O . ALA A 1 213 ? -22.142 3.641 0.907 1.00 90.81 213 ALA A O 1
ATOM 1677 N N . LYS A 1 214 ? -21.850 3.974 3.116 1.00 89.62 214 LYS A N 1
ATOM 1678 C CA . LYS A 1 214 ? -23.269 4.187 3.444 1.00 89.62 214 LYS A CA 1
ATOM 1679 C C . LYS A 1 214 ? -23.869 5.458 2.832 1.00 89.62 214 LYS A C 1
ATOM 1681 O O . LYS A 1 214 ? -25.063 5.485 2.557 1.00 89.62 214 LYS A O 1
ATOM 1686 N N . ASP A 1 215 ? -23.035 6.464 2.568 1.00 90.50 215 ASP A N 1
ATOM 1687 C CA . ASP A 1 215 ? -23.433 7.773 2.031 1.00 90.50 215 ASP A CA 1
ATOM 1688 C C . ASP A 1 215 ? -22.950 7.971 0.579 1.00 90.50 215 ASP A C 1
ATOM 1690 O O . ASP A 1 215 ? -22.877 9.093 0.065 1.00 90.50 215 ASP A O 1
ATOM 1694 N N . LEU A 1 216 ? -22.560 6.883 -0.089 1.00 92.06 216 LEU A N 1
ATOM 1695 C CA . LEU A 1 216 ? -21.851 6.932 -1.360 1.00 92.06 216 LEU A CA 1
ATOM 1696 C C . LEU A 1 216 ? -22.791 7.214 -2.540 1.00 92.06 216 LEU A C 1
ATOM 1698 O O . LEU A 1 216 ? -23.704 6.444 -2.826 1.00 92.06 216 LEU A O 1
ATOM 1702 N N . GLN A 1 217 ? -22.515 8.292 -3.278 1.00 91.31 217 GLN A N 1
ATOM 1703 C CA . GLN A 1 217 ? -23.257 8.665 -4.496 1.00 91.31 217 GLN A CA 1
ATOM 1704 C C . GLN A 1 217 ? -22.454 8.439 -5.782 1.00 91.31 217 GLN A C 1
ATOM 1706 O O . GLN A 1 217 ? -23.003 8.112 -6.830 1.00 91.31 217 GLN A O 1
ATOM 1711 N N . GLU A 1 218 ? -21.138 8.614 -5.708 1.00 92.94 218 GLU A N 1
ATOM 1712 C CA . GLU A 1 218 ? -20.193 8.361 -6.790 1.00 92.94 218 GLU A CA 1
ATOM 1713 C C . GLU A 1 218 ? -18.894 7.823 -6.192 1.00 92.94 218 GLU A C 1
ATOM 1715 O O . GLU A 1 218 ? -18.595 8.079 -5.030 1.00 92.94 218 GLU A O 1
ATOM 1720 N N . ALA A 1 219 ? -18.103 7.107 -6.985 1.00 92.00 219 ALA A N 1
ATOM 1721 C CA . ALA A 1 219 ? -16.785 6.639 -6.580 1.00 92.00 219 ALA A CA 1
ATOM 1722 C C . ALA A 1 219 ? -15.804 6.746 -7.745 1.00 92.00 219 ALA A C 1
ATOM 1724 O O . ALA A 1 219 ? -16.166 6.559 -8.909 1.00 92.00 219 ALA A O 1
ATOM 1725 N N . ALA A 1 220 ? -14.547 7.035 -7.427 1.00 89.56 220 ALA A N 1
ATOM 1726 C CA . ALA A 1 220 ? -13.436 6.905 -8.346 1.00 89.56 220 ALA A CA 1
ATOM 1727 C C . ALA A 1 220 ? -13.173 5.418 -8.602 1.00 89.56 220 ALA A C 1
ATOM 1729 O O . ALA A 1 220 ? -13.133 4.608 -7.677 1.00 89.56 220 ALA A O 1
ATOM 1730 N N . VAL A 1 221 ? -12.974 5.069 -9.871 1.00 87.56 221 VAL A N 1
ATOM 1731 C CA . VAL A 1 221 ? -12.802 3.683 -10.303 1.00 87.56 221 VAL A CA 1
ATOM 1732 C C . VAL A 1 221 ? -11.535 3.558 -11.125 1.00 87.56 221 VAL A C 1
ATOM 1734 O O . VAL A 1 221 ? -11.291 4.346 -12.038 1.00 87.56 221 VAL A O 1
ATOM 1737 N N . HIS A 1 222 ? -10.755 2.522 -10.834 1.00 85.44 222 HIS A N 1
ATOM 1738 C CA . HIS A 1 222 ? -9.724 2.043 -11.738 1.00 85.44 222 HIS A CA 1
ATOM 1739 C C . HIS A 1 222 ? -10.296 0.891 -12.570 1.00 85.44 222 HIS A C 1
ATOM 1741 O O . HIS A 1 222 ? -10.641 -0.147 -12.021 1.00 85.44 222 HIS A O 1
ATOM 1747 N N . LEU A 1 223 ? -10.435 1.092 -13.883 1.00 85.88 223 LEU A N 1
ATOM 1748 C CA . LEU A 1 223 ? -11.104 0.130 -14.774 1.00 85.88 223 LEU A CA 1
ATOM 1749 C C . LEU A 1 223 ? -10.259 -1.104 -15.109 1.00 85.88 223 LEU A C 1
ATOM 1751 O O . LEU A 1 223 ? -10.781 -2.082 -15.630 1.00 85.88 223 LEU A O 1
ATOM 1755 N N . PHE A 1 224 ? -8.953 -1.059 -14.859 1.00 88.19 224 PHE A N 1
ATOM 1756 C CA . PHE A 1 224 ? -8.097 -2.209 -15.097 1.00 88.19 224 PHE A CA 1
ATOM 1757 C C . PHE A 1 224 ? -8.258 -3.211 -13.950 1.00 88.19 224 PHE A C 1
ATOM 1759 O O . PHE A 1 224 ? -7.796 -2.973 -12.836 1.00 88.19 224 PHE A O 1
ATOM 1766 N N . GLU A 1 225 ? -8.904 -4.338 -14.244 1.00 86.44 225 GLU A N 1
ATOM 1767 C CA . GLU A 1 225 ? -9.189 -5.407 -13.276 1.00 86.44 225 GLU A CA 1
ATOM 1768 C C . GLU A 1 225 ? -7.967 -6.261 -12.926 1.00 86.44 225 GLU A C 1
ATOM 1770 O O . GLU A 1 225 ? -8.052 -7.128 -12.062 1.00 86.44 225 GLU A O 1
ATOM 1775 N N . GLY A 1 226 ? -6.827 -6.020 -13.574 1.00 89.81 226 GLY A N 1
ATOM 1776 C CA . GLY A 1 226 ? -5.596 -6.773 -13.381 1.00 89.81 226 GLY A CA 1
ATOM 1777 C C . GLY A 1 226 ? -5.486 -8.022 -14.244 1.00 89.81 226 GLY A C 1
ATOM 1778 O O . GLY A 1 226 ? -6.447 -8.487 -14.854 1.00 89.81 226 GLY A O 1
ATOM 1779 N N . LEU A 1 227 ? -4.274 -8.564 -14.295 1.00 90.75 227 LEU A N 1
ATOM 1780 C CA . LEU A 1 227 ? -3.986 -9.844 -14.938 1.00 90.75 227 LEU A CA 1
ATOM 1781 C C . LEU A 1 227 ? -4.187 -10.989 -13.936 1.00 90.75 227 LEU A C 1
ATOM 1783 O O . LEU A 1 227 ? -3.807 -10.830 -12.775 1.00 90.75 227 LEU A O 1
ATOM 1787 N N . PRO A 1 228 ? -4.740 -12.140 -14.346 1.00 89.50 228 PRO A N 1
ATOM 1788 C CA . PRO A 1 228 ? -4.821 -13.295 -13.460 1.00 89.50 228 PRO A CA 1
ATOM 1789 C C . PRO A 1 228 ? -3.420 -13.779 -13.062 1.00 89.50 228 PRO A C 1
ATOM 1791 O O . PRO A 1 228 ? -2.467 -13.664 -13.836 1.00 89.50 228 PRO A O 1
ATOM 1794 N N . GLU A 1 229 ? -3.291 -14.346 -11.861 1.00 85.12 229 GLU A N 1
ATOM 1795 C CA . GLU A 1 229 ? -2.070 -15.063 -11.484 1.00 85.12 229 GLU A CA 1
ATOM 1796 C C . GLU A 1 229 ? -1.891 -16.308 -12.368 1.00 85.12 229 GLU A C 1
ATOM 1798 O O . GLU A 1 229 ? -2.797 -17.126 -12.512 1.00 85.12 229 GLU A O 1
ATOM 1803 N N . ASP A 1 230 ? -0.698 -16.458 -12.938 1.00 87.44 230 ASP A N 1
ATOM 1804 C CA . ASP A 1 230 ? -0.332 -17.521 -13.883 1.00 87.44 230 ASP A CA 1
ATOM 1805 C C . ASP A 1 230 ? 0.866 -18.365 -13.398 1.00 87.44 230 ASP A C 1
ATOM 1807 O O . ASP A 1 230 ? 1.408 -19.181 -14.139 1.00 87.44 230 ASP A O 1
ATOM 1811 N N . GLY A 1 231 ? 1.306 -18.160 -12.151 1.00 85.62 231 GLY A N 1
ATOM 1812 C CA . GLY A 1 231 ? 2.496 -18.803 -11.585 1.00 85.62 231 GLY A CA 1
ATOM 1813 C C . GLY A 1 231 ? 3.829 -18.179 -12.017 1.00 85.62 231 GLY A C 1
ATOM 1814 O O . GLY A 1 231 ? 4.883 -18.688 -11.631 1.00 85.62 231 GLY A O 1
ATOM 1815 N N . SER A 1 232 ? 3.816 -17.072 -12.770 1.00 90.31 232 SER A N 1
ATOM 1816 C CA . SER A 1 232 ? 5.035 -16.361 -13.160 1.00 90.31 232 SER A CA 1
ATOM 1817 C C . SER A 1 232 ? 5.828 -15.877 -11.942 1.00 90.31 232 SER A C 1
ATOM 1819 O O . SER A 1 232 ? 5.298 -15.247 -11.021 1.00 90.31 232 SER A O 1
ATOM 1821 N N . SER A 1 233 ? 7.135 -16.136 -11.966 1.00 91.50 233 SER A N 1
ATOM 1822 C CA . SER A 1 233 ? 8.086 -15.616 -10.982 1.00 91.50 233 SER A CA 1
ATOM 1823 C C . SER A 1 233 ? 8.259 -14.101 -11.112 1.00 91.50 233 SER A C 1
ATOM 1825 O O . SER A 1 233 ? 8.097 -13.529 -12.192 1.00 91.50 233 SER A O 1
ATOM 1827 N N . GLU A 1 234 ? 8.701 -13.445 -10.036 1.00 90.00 234 GLU A N 1
ATOM 1828 C CA . GLU A 1 234 ? 9.037 -12.013 -10.040 1.00 90.00 234 GLU A CA 1
ATOM 1829 C C . GLU A 1 234 ? 9.984 -11.646 -11.197 1.00 90.00 234 GLU A C 1
ATOM 1831 O O . GLU A 1 234 ? 9.768 -10.670 -11.915 1.00 90.00 234 GLU A O 1
ATOM 1836 N N . ARG A 1 235 ? 11.001 -12.483 -11.443 1.00 93.69 235 ARG A N 1
ATOM 1837 C CA . ARG A 1 235 ? 11.968 -12.287 -12.530 1.00 93.69 235 ARG A CA 1
ATOM 1838 C C . ARG A 1 235 ? 11.290 -12.260 -13.905 1.00 93.69 235 ARG A C 1
ATOM 1840 O O . ARG A 1 235 ? 11.667 -11.445 -14.745 1.00 93.69 235 ARG A O 1
ATOM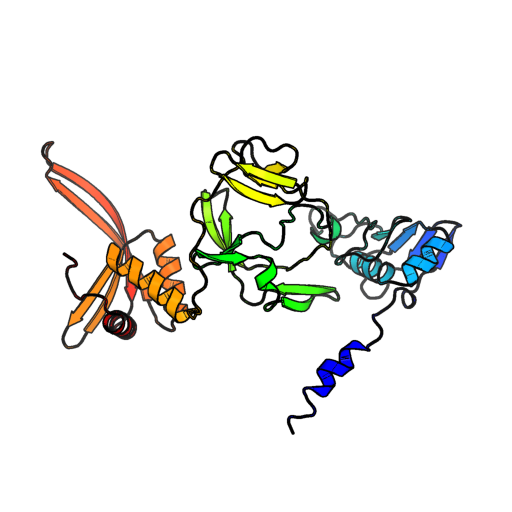 1847 N N . GLN A 1 236 ? 10.309 -13.135 -14.137 1.00 93.06 236 GLN A N 1
ATOM 1848 C CA . GLN A 1 236 ? 9.543 -13.188 -15.388 1.00 93.06 236 GLN A CA 1
ATOM 1849 C C . GLN A 1 236 ? 8.632 -11.967 -15.542 1.00 93.06 236 GLN A C 1
ATOM 1851 O O . GLN A 1 236 ? 8.596 -11.386 -16.623 1.00 93.06 236 GLN A O 1
ATOM 1856 N N . LEU A 1 237 ? 7.970 -11.528 -14.467 1.00 93.25 237 LEU A N 1
ATOM 1857 C CA . LEU A 1 237 ? 7.098 -10.347 -14.481 1.00 93.25 237 LEU A CA 1
ATOM 1858 C C . LEU A 1 237 ? 7.882 -9.063 -14.764 1.00 93.25 237 LEU A C 1
ATOM 1860 O O . LEU A 1 237 ? 7.499 -8.274 -15.629 1.00 93.25 237 LEU A O 1
ATOM 1864 N N . ILE A 1 238 ? 9.024 -8.882 -14.094 1.00 94.62 238 ILE A N 1
ATOM 1865 C CA . ILE A 1 238 ? 9.919 -7.751 -14.351 1.00 94.62 238 ILE A CA 1
ATOM 1866 C C . ILE A 1 238 ? 10.425 -7.792 -15.797 1.00 94.62 238 ILE A C 1
ATOM 1868 O O . ILE A 1 238 ? 10.423 -6.771 -16.488 1.00 94.62 238 ILE A O 1
ATOM 1872 N N . LEU A 1 239 ? 10.835 -8.970 -16.281 1.00 94.50 239 LEU A N 1
ATOM 1873 C CA . LEU A 1 239 ? 11.299 -9.117 -17.656 1.00 94.50 239 LEU A CA 1
ATOM 1874 C C . LEU A 1 239 ? 10.187 -8.789 -18.661 1.00 94.50 239 LEU A C 1
ATOM 1876 O O . LEU A 1 239 ? 10.461 -8.071 -19.618 1.00 94.50 239 LEU A O 1
ATOM 1880 N N . ALA A 1 240 ? 8.952 -9.245 -18.438 1.00 92.31 240 ALA A N 1
ATOM 1881 C CA . ALA A 1 240 ? 7.802 -8.946 -19.291 1.00 92.31 240 ALA A CA 1
ATOM 1882 C C . ALA A 1 240 ? 7.505 -7.439 -19.333 1.00 92.31 240 ALA A C 1
ATOM 1884 O O . ALA A 1 240 ? 7.382 -6.866 -20.417 1.00 92.31 240 ALA A O 1
ATOM 1885 N N . LYS A 1 241 ? 7.499 -6.775 -18.169 1.00 92.06 241 LYS A N 1
ATOM 1886 C CA . LYS A 1 241 ? 7.329 -5.319 -18.050 1.00 92.06 241 LYS A CA 1
ATOM 1887 C C . LYS A 1 241 ? 8.389 -4.554 -18.849 1.00 92.06 241 LYS A C 1
ATOM 1889 O O . LYS A 1 241 ? 8.048 -3.685 -19.651 1.00 92.06 241 LYS A O 1
ATOM 1894 N N . ILE A 1 242 ? 9.671 -4.887 -18.669 1.00 93.88 242 ILE A N 1
ATOM 1895 C CA . ILE A 1 242 ? 10.766 -4.212 -19.386 1.00 93.88 242 ILE A CA 1
ATOM 1896 C C . ILE A 1 242 ? 10.719 -4.527 -20.888 1.00 93.88 242 ILE A C 1
ATOM 1898 O O . ILE A 1 242 ? 10.949 -3.641 -21.705 1.00 93.88 242 ILE A O 1
ATOM 1902 N N . THR A 1 243 ? 10.398 -5.767 -21.259 1.00 92.38 243 THR A N 1
ATOM 1903 C CA . THR A 1 243 ? 10.255 -6.210 -22.656 1.00 92.38 243 THR A CA 1
ATOM 1904 C C . THR A 1 243 ? 9.171 -5.403 -23.364 1.00 92.38 243 THR A C 1
ATOM 1906 O O . THR A 1 243 ? 9.444 -4.839 -24.421 1.00 92.38 243 THR A O 1
ATOM 1909 N N . GLY A 1 244 ? 7.986 -5.265 -22.758 1.00 90.81 244 GLY A N 1
ATOM 1910 C CA . GLY A 1 244 ? 6.889 -4.461 -23.303 1.00 90.81 244 GLY A CA 1
ATOM 1911 C C . GLY A 1 244 ? 7.279 -2.997 -23.504 1.00 90.81 244 GLY A C 1
ATOM 1912 O O . GLY A 1 244 ? 7.074 -2.446 -24.583 1.00 90.81 244 GLY A O 1
ATOM 1913 N N . TYR A 1 245 ? 7.937 -2.392 -22.512 1.00 91.69 245 TYR A N 1
ATOM 1914 C CA . TYR A 1 245 ? 8.402 -1.009 -22.627 1.00 91.69 245 TYR A CA 1
ATOM 1915 C C . TYR A 1 245 ? 9.460 -0.856 -23.724 1.00 91.69 245 TYR A C 1
ATOM 1917 O O . TYR A 1 245 ? 9.398 0.060 -24.540 1.00 91.69 245 TYR A O 1
ATOM 1925 N N . ILE A 1 246 ? 10.428 -1.776 -23.785 1.00 91.69 246 ILE A N 1
ATOM 1926 C CA . ILE A 1 246 ? 11.453 -1.753 -24.823 1.00 91.69 246 ILE A CA 1
ATOM 1927 C C . ILE A 1 246 ? 10.810 -1.877 -26.195 1.00 91.69 246 ILE A C 1
ATOM 1929 O O . ILE A 1 246 ? 11.249 -1.178 -27.098 1.00 91.69 246 ILE A O 1
ATOM 1933 N N . LEU A 1 247 ? 9.810 -2.738 -26.386 1.00 90.25 247 LEU A N 1
ATOM 1934 C CA . LEU A 1 247 ? 9.112 -2.875 -27.667 1.00 90.25 247 LEU A CA 1
ATOM 1935 C C . LEU A 1 247 ? 8.477 -1.560 -28.138 1.00 90.25 247 LEU A C 1
ATOM 1937 O O . LEU A 1 247 ? 8.566 -1.292 -29.331 1.00 90.25 247 LEU A O 1
ATOM 1941 N N . GLY A 1 248 ? 7.936 -0.744 -27.229 1.00 89.56 248 GLY A N 1
ATOM 1942 C CA . GLY A 1 248 ? 7.400 0.584 -27.547 1.00 89.56 248 GLY A CA 1
ATOM 1943 C C . GLY A 1 248 ? 8.488 1.638 -27.779 1.00 89.56 248 GLY A C 1
ATOM 1944 O O . GLY A 1 248 ? 8.674 2.107 -28.897 1.00 89.56 248 GLY A O 1
ATOM 1945 N N . ASP A 1 249 ? 9.250 1.965 -26.732 1.00 90.62 249 ASP A N 1
ATOM 1946 C CA . ASP A 1 249 ? 10.104 3.168 -26.677 1.00 90.62 249 ASP A CA 1
ATOM 1947 C C . ASP A 1 249 ? 11.601 2.849 -26.512 1.00 90.62 249 ASP A C 1
ATOM 1949 O O . ASP A 1 249 ? 12.413 3.666 -26.059 1.00 90.62 249 ASP A O 1
ATOM 1953 N N . GLY A 1 250 ? 11.991 1.618 -26.836 1.00 91.38 250 GLY A N 1
ATOM 1954 C CA . GLY A 1 250 ? 13.349 1.126 -26.655 1.00 91.38 250 GLY A CA 1
ATOM 1955 C C . GLY A 1 250 ? 14.046 0.694 -27.935 1.00 91.38 250 GLY A C 1
ATOM 1956 O O . GLY A 1 250 ? 13.456 0.412 -28.976 1.00 91.38 250 GLY A O 1
ATOM 1957 N N . HIS A 1 251 ? 15.356 0.536 -27.819 1.00 91.38 251 HIS A N 1
ATOM 1958 C CA . HIS A 1 251 ? 16.239 0.083 -28.876 1.00 91.38 251 HIS A CA 1
ATOM 1959 C C . HIS A 1 251 ? 17.206 -0.969 -28.339 1.00 91.38 251 HIS A C 1
ATOM 1961 O O . HIS A 1 251 ? 17.800 -0.807 -27.270 1.00 91.38 251 HIS A O 1
ATOM 1967 N N . LEU A 1 252 ? 17.377 -2.046 -29.103 1.00 93.31 252 LEU A N 1
ATOM 1968 C CA . LEU A 1 252 ? 18.337 -3.100 -28.813 1.00 93.31 252 LEU A CA 1
ATOM 1969 C C . LEU A 1 252 ? 19.412 -3.104 -29.899 1.00 93.31 252 LEU A C 1
ATOM 1971 O O . LEU A 1 252 ? 19.116 -3.306 -31.079 1.00 93.31 252 LEU A O 1
ATOM 1975 N N . HIS A 1 253 ? 20.664 -2.894 -29.492 1.00 92.38 253 HIS A N 1
ATOM 1976 C CA . HIS A 1 253 ? 21.807 -2.805 -30.392 1.00 92.38 253 HIS A CA 1
ATOM 1977 C C . HIS A 1 253 ? 22.831 -3.900 -30.101 1.00 92.38 253 HIS A C 1
ATOM 1979 O O . HIS A 1 253 ? 23.245 -4.083 -28.953 1.00 92.38 253 HIS A O 1
ATOM 1985 N N . PHE A 1 254 ? 23.327 -4.545 -31.158 1.00 91.56 254 PHE A N 1
ATOM 1986 C CA . PHE A 1 254 ? 24.512 -5.397 -31.117 1.00 91.56 254 PHE A CA 1
ATOM 1987 C C . PHE A 1 254 ? 25.445 -5.106 -32.293 1.00 91.56 254 PHE A C 1
ATOM 1989 O O . PHE A 1 254 ? 25.012 -4.900 -33.422 1.00 91.56 254 PHE A O 1
ATOM 1996 N N . SER A 1 255 ? 26.741 -5.171 -32.012 1.00 87.38 255 SER A N 1
ATOM 1997 C CA . SER A 1 255 ? 27.844 -5.238 -32.971 1.00 87.38 255 SER A CA 1
ATOM 1998 C C . SER A 1 255 ? 28.795 -6.368 -32.558 1.00 87.38 255 SER A C 1
ATOM 2000 O O . SER A 1 255 ? 28.613 -6.978 -31.503 1.00 87.38 255 SER A O 1
ATOM 2002 N N . ALA A 1 256 ? 29.846 -6.625 -33.343 1.00 79.25 256 ALA A N 1
ATOM 2003 C CA . ALA A 1 256 ? 30.774 -7.739 -33.110 1.00 79.25 256 ALA A CA 1
ATOM 2004 C C . ALA A 1 256 ? 31.402 -7.779 -31.698 1.00 79.25 256 ALA A C 1
ATOM 2006 O O . ALA A 1 256 ? 31.704 -8.856 -31.195 1.00 79.25 256 ALA A O 1
ATOM 2007 N N . LYS A 1 257 ? 31.596 -6.623 -31.039 1.00 82.75 257 LYS A N 1
ATOM 2008 C CA . LYS A 1 257 ? 32.241 -6.529 -29.709 1.00 82.75 257 LYS A CA 1
ATOM 2009 C C . LYS A 1 257 ? 31.408 -5.809 -28.643 1.00 82.75 257 LYS A C 1
ATOM 2011 O O . LYS A 1 257 ? 31.829 -5.742 -27.491 1.00 82.75 257 LYS A O 1
ATOM 2016 N N . LYS A 1 258 ? 30.263 -5.219 -29.000 1.00 87.88 258 LYS A N 1
ATOM 2017 C CA . LYS A 1 258 ? 29.465 -4.374 -28.094 1.00 87.88 258 LYS A CA 1
ATOM 2018 C C . LYS A 1 258 ? 27.983 -4.682 -28.236 1.00 87.88 258 LYS A C 1
ATOM 2020 O O . LYS A 1 258 ? 27.509 -4.961 -29.330 1.00 87.88 258 LYS A O 1
ATOM 2025 N N . GLY A 1 259 ? 27.243 -4.548 -27.146 1.00 91.19 259 GLY A N 1
ATOM 2026 C CA . GLY A 1 259 ? 25.788 -4.595 -27.161 1.00 91.19 259 GLY A CA 1
ATOM 2027 C C . GLY A 1 259 ? 25.219 -3.785 -26.010 1.00 91.19 259 GLY A C 1
ATOM 2028 O O . GLY A 1 259 ? 25.872 -3.634 -24.975 1.00 91.19 259 GLY A O 1
ATOM 2029 N N . PHE A 1 260 ? 24.042 -3.214 -26.215 1.00 94.19 260 PHE A N 1
ATOM 2030 C CA . PHE A 1 260 ? 23.326 -2.465 -25.191 1.00 94.19 260 PHE A CA 1
ATOM 2031 C C . PHE A 1 260 ? 21.835 -2.413 -25.513 1.00 94.19 260 PHE A C 1
ATOM 2033 O O . PHE A 1 260 ? 21.435 -2.509 -26.674 1.00 94.19 260 PHE A O 1
ATOM 2040 N N . ALA A 1 261 ? 21.037 -2.217 -24.471 1.00 95.06 261 ALA A N 1
ATOM 2041 C CA . ALA A 1 261 ? 19.647 -1.809 -24.595 1.00 95.06 261 ALA A CA 1
ATOM 2042 C C . ALA A 1 261 ? 19.533 -0.350 -24.151 1.00 95.06 261 ALA A C 1
ATOM 2044 O O . ALA A 1 261 ? 20.182 0.052 -23.179 1.00 95.06 261 ALA A O 1
ATOM 2045 N N . SER A 1 262 ? 18.746 0.442 -24.865 1.00 94.38 262 SER A N 1
ATOM 2046 C CA . SER A 1 262 ? 18.419 1.812 -24.479 1.00 94.38 262 SER A CA 1
ATOM 2047 C C . SER A 1 262 ? 16.921 2.042 -24.522 1.00 94.38 262 SER A C 1
ATOM 2049 O O . SER A 1 262 ? 16.251 1.492 -25.388 1.00 94.38 262 SER A O 1
ATOM 2051 N N . VAL A 1 263 ? 16.414 2.851 -23.603 1.00 94.56 263 VAL A N 1
ATOM 2052 C CA . VAL A 1 263 ? 14.992 3.184 -23.481 1.00 94.56 263 VAL A CA 1
ATOM 2053 C C . VAL A 1 263 ? 14.851 4.675 -23.255 1.00 94.56 263 VAL A C 1
ATOM 2055 O O . VAL A 1 263 ? 15.646 5.248 -22.510 1.00 94.56 263 VAL A O 1
ATOM 2058 N N . TYR A 1 264 ? 13.860 5.285 -23.894 1.00 92.94 264 TYR A N 1
ATOM 2059 C CA . TYR A 1 264 ? 13.529 6.699 -23.754 1.00 92.94 264 TYR A CA 1
ATOM 2060 C C . TYR A 1 264 ? 12.225 6.850 -22.973 1.00 92.94 264 TYR A C 1
ATOM 2062 O O . TYR A 1 264 ? 11.353 5.996 -23.068 1.00 92.94 264 TYR A O 1
ATOM 2070 N N . GLY A 1 265 ? 12.101 7.910 -22.178 1.00 92.75 265 GLY A N 1
ATOM 2071 C CA . GLY A 1 265 ? 10.911 8.128 -21.356 1.00 92.75 265 GLY A CA 1
ATOM 2072 C C . GLY A 1 265 ? 11.077 9.278 -20.370 1.00 92.75 265 GLY A C 1
ATOM 2073 O O . GLY A 1 265 ? 12.077 10.003 -20.413 1.00 92.75 265 GLY A O 1
ATOM 2074 N N . SER A 1 266 ? 10.102 9.435 -19.474 1.00 91.56 266 SER A N 1
ATOM 2075 C CA . SER A 1 266 ? 10.218 10.352 -18.335 1.00 91.56 266 SER A CA 1
ATOM 2076 C C . SER A 1 266 ? 11.340 9.900 -17.393 1.00 91.56 266 SER A C 1
ATOM 2078 O O . SER A 1 266 ? 11.683 8.718 -17.328 1.00 91.56 266 SER A O 1
ATOM 2080 N N . GLU A 1 267 ? 11.950 10.824 -16.652 1.00 92.06 267 GLU A N 1
ATOM 2081 C CA . GLU A 1 267 ? 13.004 10.447 -15.705 1.00 92.06 267 GLU A CA 1
ATOM 2082 C C . GLU A 1 267 ? 12.475 9.496 -14.622 1.00 92.06 267 GLU A C 1
ATOM 2084 O O . GLU A 1 267 ? 13.178 8.576 -14.200 1.00 92.06 267 GLU A O 1
ATOM 2089 N N . GLU A 1 268 ? 11.240 9.716 -14.188 1.00 89.25 268 GLU A N 1
ATOM 2090 C CA . GLU A 1 268 ? 10.535 8.935 -13.184 1.00 89.25 268 GLU A CA 1
ATOM 2091 C C . GLU A 1 268 ? 10.347 7.484 -13.644 1.00 89.25 268 GLU A C 1
ATOM 2093 O O . GLU A 1 268 ? 10.750 6.561 -12.930 1.00 89.25 268 GLU A O 1
ATOM 2098 N N . ASP A 1 269 ? 9.829 7.272 -14.857 1.00 90.19 269 ASP A N 1
ATOM 2099 C CA . ASP A 1 269 ? 9.625 5.927 -15.408 1.00 90.19 269 ASP A CA 1
ATOM 2100 C C . ASP A 1 269 ? 10.957 5.201 -15.616 1.00 90.19 269 ASP A C 1
ATOM 2102 O O . ASP A 1 269 ? 11.091 4.010 -15.320 1.00 90.19 269 ASP A O 1
ATOM 2106 N N . LEU A 1 270 ? 11.985 5.928 -16.068 1.00 95.00 270 LEU A N 1
ATOM 2107 C CA . LEU A 1 270 ? 13.318 5.363 -16.256 1.00 95.00 270 LEU A CA 1
ATOM 2108 C C . LEU A 1 270 ? 13.980 4.989 -14.923 1.00 95.00 270 LEU A C 1
ATOM 2110 O O . LEU A 1 270 ? 14.713 4.001 -14.881 1.00 95.00 270 LEU A O 1
ATOM 2114 N N . LYS A 1 271 ? 13.714 5.709 -13.824 1.00 94.75 271 LYS A N 1
ATOM 2115 C CA . LYS A 1 271 ? 14.167 5.316 -12.475 1.00 94.75 271 LYS A CA 1
ATOM 2116 C C . LYS A 1 271 ? 13.483 4.037 -12.000 1.00 94.75 271 LYS A C 1
ATOM 2118 O O . LYS A 1 271 ? 14.159 3.167 -11.451 1.00 94.75 271 LYS A O 1
ATOM 2123 N N . VAL A 1 272 ? 12.182 3.885 -12.260 1.00 91.81 272 VAL A N 1
ATOM 2124 C CA . VAL A 1 272 ? 11.456 2.635 -11.976 1.00 91.81 272 VAL A CA 1
ATOM 2125 C C . VAL A 1 272 ? 12.072 1.477 -12.767 1.00 91.81 272 VAL A C 1
ATOM 2127 O O . VAL A 1 272 ? 12.426 0.453 -12.187 1.00 91.81 272 VAL A O 1
ATOM 2130 N N . MET A 1 273 ? 12.298 1.662 -14.070 1.00 94.81 273 MET A N 1
ATOM 2131 C CA . MET A 1 273 ? 12.942 0.649 -14.910 1.00 94.81 273 MET A CA 1
ATOM 2132 C C . MET A 1 273 ? 14.380 0.341 -14.464 1.00 94.81 273 MET A C 1
ATOM 2134 O O . MET A 1 273 ? 14.803 -0.812 -14.498 1.00 94.81 273 MET A O 1
ATOM 2138 N N . GLN A 1 274 ? 15.147 1.344 -14.031 1.00 96.62 274 GLN A N 1
ATOM 2139 C CA . GLN A 1 274 ? 16.501 1.151 -13.506 1.00 96.62 274 GLN A CA 1
ATOM 2140 C C . GLN A 1 274 ? 16.498 0.257 -12.261 1.00 96.62 274 GLN A C 1
ATOM 2142 O O . GLN A 1 274 ? 17.333 -0.646 -12.171 1.00 96.62 274 GLN A O 1
ATOM 2147 N N . ALA A 1 275 ? 15.563 0.480 -11.332 1.00 94.81 275 ALA A N 1
ATOM 2148 C CA . ALA A 1 275 ? 15.395 -0.361 -10.148 1.00 94.81 275 ALA A CA 1
ATOM 2149 C C . ALA A 1 275 ? 14.999 -1.800 -10.525 1.00 94.81 275 ALA A C 1
ATOM 2151 O O . ALA A 1 275 ? 15.560 -2.754 -9.991 1.00 94.81 275 ALA A O 1
ATOM 2152 N N . ASP A 1 276 ? 14.111 -1.964 -11.504 1.00 95.31 276 ASP A N 1
ATOM 2153 C CA . ASP A 1 276 ? 13.710 -3.270 -12.033 1.00 95.31 276 ASP A CA 1
ATOM 2154 C C . ASP A 1 276 ? 14.882 -4.025 -12.695 1.00 95.31 276 ASP A C 1
ATOM 2156 O O . ASP A 1 276 ? 15.102 -5.209 -12.436 1.00 95.31 276 ASP A O 1
ATOM 2160 N N . ILE A 1 277 ? 15.709 -3.341 -13.491 1.00 96.25 277 ILE A N 1
ATOM 2161 C CA . ILE A 1 277 ? 16.933 -3.918 -14.075 1.00 96.25 277 ILE A CA 1
ATOM 2162 C C . ILE A 1 277 ? 17.917 -4.339 -12.970 1.00 96.25 277 ILE A C 1
ATOM 2164 O O . ILE A 1 277 ? 18.547 -5.396 -13.079 1.00 96.25 277 ILE A O 1
ATOM 2168 N N . ALA A 1 278 ? 18.016 -3.557 -11.891 1.00 96.31 278 ALA A N 1
ATOM 2169 C CA . ALA A 1 278 ? 18.829 -3.901 -10.728 1.00 96.31 278 ALA A CA 1
ATOM 2170 C C . ALA A 1 278 ? 18.288 -5.132 -9.978 1.00 96.31 278 ALA A C 1
ATOM 2172 O O . ALA A 1 278 ? 19.083 -6.005 -9.629 1.00 96.31 278 ALA A O 1
ATOM 2173 N N . ARG A 1 279 ? 16.961 -5.273 -9.815 1.00 94.62 279 ARG A N 1
ATOM 2174 C CA . ARG A 1 279 ? 16.309 -6.483 -9.254 1.00 94.62 279 ARG A CA 1
ATOM 2175 C C . ARG A 1 279 ? 16.623 -7.741 -10.067 1.00 94.62 279 ARG A C 1
ATOM 2177 O O . ARG A 1 279 ? 16.768 -8.822 -9.508 1.00 94.62 279 ARG A O 1
ATOM 2184 N N . LEU A 1 280 ? 16.799 -7.610 -11.384 1.00 95.56 280 LEU A N 1
ATOM 2185 C CA . LEU A 1 280 ? 17.237 -8.713 -12.247 1.00 95.56 280 LEU A CA 1
ATOM 2186 C C . LEU A 1 280 ? 18.738 -9.050 -12.123 1.00 95.56 280 LEU A C 1
ATOM 2188 O O . LEU A 1 280 ? 19.176 -10.062 -12.688 1.00 95.56 280 LEU A O 1
ATOM 2192 N N . GLY A 1 281 ? 19.509 -8.234 -11.395 1.00 95.62 281 GLY A N 1
ATOM 2193 C CA . GLY A 1 281 ? 20.950 -8.382 -11.188 1.00 95.62 281 GLY A CA 1
ATOM 2194 C C . GLY A 1 281 ? 21.816 -7.678 -12.237 1.00 95.62 281 GLY A C 1
ATOM 2195 O O . GLY A 1 281 ? 22.967 -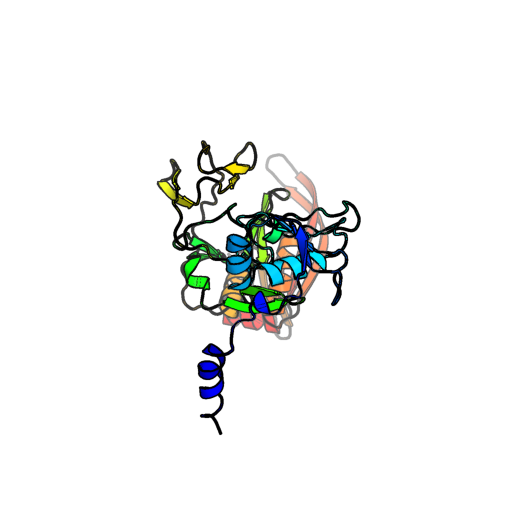8.064 -12.435 1.00 95.62 281 GLY A O 1
ATOM 2196 N N . PHE A 1 282 ? 21.286 -6.676 -12.947 1.00 95.81 282 PHE A N 1
ATOM 2197 C CA . PHE A 1 282 ? 22.012 -5.961 -14.000 1.00 95.81 282 PHE A CA 1
ATOM 2198 C C . PHE A 1 282 ? 22.187 -4.476 -13.680 1.00 95.81 282 PHE A C 1
ATOM 2200 O O . PHE A 1 282 ? 21.412 -3.869 -12.949 1.00 95.81 282 PHE A O 1
ATOM 2207 N N . SER A 1 283 ? 23.208 -3.862 -14.277 1.00 93.81 283 SER A N 1
ATOM 2208 C CA . SER A 1 283 ? 23.464 -2.430 -14.152 1.00 93.81 283 SER A CA 1
ATOM 2209 C C . SER A 1 283 ? 22.918 -1.640 -15.342 1.00 93.81 283 SER A C 1
ATOM 2211 O O . SER A 1 283 ? 22.931 -2.084 -16.497 1.00 93.81 283 SER A O 1
ATOM 2213 N N . SER A 1 284 ? 22.462 -0.424 -15.057 1.00 96.62 284 SER A N 1
ATOM 2214 C CA . SER A 1 284 ? 22.040 0.549 -16.062 1.00 96.62 284 SER A CA 1
ATOM 2215 C C . SER A 1 284 ? 22.304 1.977 -15.591 1.00 96.62 284 SER A C 1
ATOM 2217 O O . SER A 1 284 ? 22.502 2.227 -14.400 1.00 96.62 284 SER A O 1
ATOM 2219 N N . LYS A 1 285 ? 22.331 2.924 -16.530 1.00 97.31 285 LYS A N 1
ATOM 2220 C CA . LYS A 1 285 ? 22.569 4.345 -16.260 1.00 97.31 285 LYS A CA 1
ATOM 2221 C C . LYS A 1 285 ? 21.566 5.213 -17.008 1.00 97.31 285 LYS A C 1
ATOM 2223 O O . LYS A 1 285 ? 21.319 4.981 -18.190 1.00 97.31 285 LYS A O 1
ATOM 2228 N N . ILE A 1 286 ? 21.035 6.220 -16.322 1.00 97.19 286 ILE A N 1
ATOM 2229 C CA . ILE A 1 286 ? 20.157 7.239 -16.901 1.00 97.19 286 ILE A CA 1
ATOM 2230 C C . ILE A 1 286 ? 21.011 8.424 -17.361 1.00 97.19 286 ILE A C 1
ATOM 2232 O O . ILE A 1 286 ? 21.919 8.873 -16.659 1.00 97.19 286 ILE A O 1
ATOM 2236 N N . TYR A 1 287 ? 20.718 8.915 -18.557 1.00 95.50 287 TYR A N 1
ATOM 2237 C CA . TYR A 1 287 ? 21.346 10.060 -19.199 1.00 95.50 287 TYR A CA 1
ATOM 2238 C C . TYR A 1 287 ? 20.274 11.096 -19.508 1.00 95.50 287 TYR A C 1
ATOM 2240 O O . TYR A 1 287 ? 19.172 10.740 -19.919 1.00 95.50 287 TYR A O 1
ATOM 2248 N N . LYS A 1 288 ? 20.624 12.372 -19.362 1.00 94.38 288 LYS A N 1
ATOM 2249 C CA . LYS A 1 288 ? 19.787 13.500 -19.772 1.00 94.38 288 LYS A CA 1
ATOM 2250 C C . LYS A 1 288 ? 20.542 14.322 -20.796 1.00 94.38 288 LYS A C 1
ATOM 2252 O O . LYS A 1 288 ? 21.737 14.567 -20.622 1.00 94.38 288 LYS A O 1
ATOM 2257 N N . ARG A 1 289 ? 19.862 14.740 -21.857 1.00 90.69 289 ARG A N 1
ATOM 2258 C CA . ARG A 1 289 ? 20.428 15.646 -22.858 1.00 90.69 289 ARG A CA 1
ATOM 2259 C C . ARG A 1 289 ? 19.370 16.617 -23.350 1.00 90.69 289 ARG A C 1
ATOM 2261 O O . ARG A 1 289 ? 18.238 16.223 -23.602 1.00 90.69 289 ARG A O 1
ATOM 2268 N N . GLN A 1 290 ? 19.760 17.868 -23.539 1.00 91.56 290 GLN A N 1
ATOM 2269 C CA . GLN A 1 290 ? 18.927 18.840 -24.229 1.00 91.56 290 GLN A CA 1
ATOM 2270 C C . GLN A 1 290 ? 19.152 18.696 -25.736 1.00 91.56 290 GLN A C 1
ATOM 2272 O O . GLN A 1 290 ? 20.296 18.624 -26.193 1.00 91.56 290 GLN A O 1
ATOM 2277 N N . ARG A 1 291 ? 18.076 18.634 -26.517 1.00 85.75 291 ARG A N 1
ATOM 2278 C CA . ARG A 1 291 ? 18.137 18.557 -27.978 1.00 85.75 291 ARG A CA 1
ATOM 2279 C C . ARG A 1 291 ? 17.352 19.681 -28.614 1.00 85.75 291 ARG A C 1
ATOM 2281 O O . ARG A 1 291 ? 16.261 20.012 -28.170 1.00 85.75 291 ARG A O 1
ATOM 2288 N N . LYS A 1 292 ? 17.924 20.237 -29.679 1.00 88.69 292 LYS A N 1
ATOM 2289 C CA . LYS A 1 292 ? 17.234 21.142 -30.593 1.00 88.69 292 LYS A CA 1
ATOM 2290 C C . LYS A 1 292 ? 16.629 20.311 -31.715 1.00 88.69 292 LYS A C 1
ATOM 2292 O O . LYS A 1 292 ? 17.328 19.521 -32.347 1.00 88.69 292 LYS A O 1
ATOM 2297 N N . HIS A 1 293 ? 15.340 20.490 -31.934 1.00 87.62 293 HIS A N 1
ATOM 2298 C CA . HIS A 1 293 ? 14.558 19.817 -32.953 1.00 87.62 293 HIS A CA 1
ATOM 2299 C C . HIS A 1 293 ? 14.094 20.835 -33.986 1.00 87.62 293 HIS A C 1
ATOM 2301 O O . HIS A 1 293 ? 13.771 21.974 -33.648 1.00 87.62 293 HIS A O 1
ATOM 2307 N N . SER A 1 294 ? 14.032 20.402 -35.242 1.00 89.81 294 SER A N 1
ATOM 2308 C CA . SER A 1 294 ? 13.384 21.148 -36.310 1.00 89.81 294 SER A CA 1
ATOM 2309 C C . SER A 1 294 ? 12.426 20.226 -37.046 1.00 89.81 294 SER A C 1
ATOM 2311 O O . SER A 1 294 ? 12.825 19.152 -37.493 1.00 89.81 294 SER A O 1
ATOM 2313 N N . ILE A 1 295 ? 11.163 20.633 -37.132 1.00 87.56 295 ILE A N 1
ATOM 2314 C CA . ILE A 1 295 ? 10.118 19.912 -37.855 1.00 87.56 295 ILE A CA 1
ATOM 2315 C C . ILE A 1 295 ? 9.638 20.812 -38.985 1.00 87.56 295 ILE A C 1
ATOM 2317 O O . ILE A 1 295 ? 9.236 21.955 -38.756 1.00 87.56 295 ILE A O 1
ATOM 2321 N N . ILE A 1 296 ? 9.677 20.288 -40.207 1.00 88.56 296 ILE A N 1
ATOM 2322 C CA . ILE A 1 296 ? 9.059 20.923 -41.368 1.00 88.56 296 ILE A CA 1
ATOM 2323 C C . ILE A 1 296 ? 7.632 20.388 -41.449 1.00 88.56 296 ILE A C 1
ATOM 2325 O O . ILE A 1 296 ? 7.424 19.190 -41.613 1.00 88.56 296 ILE A O 1
ATOM 2329 N N . SER A 1 297 ? 6.656 21.276 -41.284 1.00 85.12 297 SER A N 1
ATOM 2330 C CA . SER A 1 297 ? 5.232 20.959 -41.414 1.00 85.12 297 SER A CA 1
ATOM 2331 C C . SER A 1 297 ? 4.624 21.718 -42.591 1.00 85.12 297 SER A C 1
ATOM 2333 O O . SER A 1 297 ? 5.224 22.665 -43.099 1.00 85.12 297 SER A O 1
ATOM 2335 N N . GLN A 1 298 ? 3.393 21.371 -42.970 1.00 84.31 298 GLN A N 1
ATOM 2336 C CA . GLN A 1 298 ? 2.612 22.135 -43.953 1.00 84.31 298 GLN A CA 1
ATOM 2337 C C . GLN A 1 298 ? 2.383 23.609 -43.554 1.00 84.31 298 GLN A C 1
ATOM 2339 O O . GLN A 1 298 ? 2.062 24.431 -44.401 1.00 84.31 298 GLN A O 1
ATOM 2344 N N . TYR A 1 299 ? 2.589 23.954 -42.276 1.00 86.50 299 TYR A N 1
ATOM 2345 C CA . TYR A 1 299 ? 2.492 25.315 -41.735 1.00 86.50 299 TYR A CA 1
ATOM 2346 C C . TYR A 1 299 ? 3.858 26.018 -41.615 1.00 86.50 299 TYR A C 1
ATOM 2348 O O . TYR A 1 299 ? 3.968 27.053 -40.961 1.00 86.50 299 TYR A O 1
ATOM 2356 N N . GLY A 1 300 ? 4.914 25.439 -42.197 1.00 89.25 300 GLY A N 1
ATOM 2357 C CA . GLY A 1 300 ? 6.282 25.951 -42.148 1.00 89.25 300 GLY A CA 1
ATOM 2358 C C . GLY A 1 300 ? 7.197 25.207 -41.169 1.00 89.25 300 GLY A C 1
ATOM 2359 O O . GLY A 1 300 ? 6.830 24.195 -40.558 1.00 89.25 300 GLY A O 1
ATOM 2360 N N . LYS A 1 301 ? 8.431 25.713 -41.053 1.00 91.19 301 LYS A N 1
ATOM 2361 C CA . LYS A 1 301 ? 9.485 25.179 -40.179 1.00 91.19 301 LYS A CA 1
ATOM 2362 C C . LYS A 1 301 ? 9.235 25.615 -38.734 1.00 91.19 301 LYS A C 1
ATOM 2364 O O . LYS A 1 301 ? 9.208 26.808 -38.447 1.00 91.19 301 LYS A O 1
ATOM 2369 N N . ARG A 1 302 ? 9.103 24.658 -37.814 1.00 88.44 302 ARG A N 1
ATOM 2370 C CA . ARG A 1 302 ? 9.122 24.905 -36.364 1.00 88.44 302 ARG A CA 1
ATOM 2371 C C . ARG A 1 302 ? 10.423 24.399 -35.768 1.00 88.44 302 ARG A C 1
ATOM 2373 O O . ARG A 1 302 ? 10.844 23.280 -36.051 1.00 88.44 302 ARG A O 1
ATOM 2380 N N . GLU A 1 303 ? 11.031 25.211 -34.916 1.00 92.19 303 GLU A N 1
ATOM 2381 C CA . GLU A 1 303 ? 12.199 24.843 -34.122 1.00 92.19 303 GLU A CA 1
ATOM 2382 C C . GLU A 1 303 ? 11.833 24.888 -32.641 1.00 92.19 303 GLU A C 1
ATOM 2384 O O . GLU A 1 303 ? 11.157 25.808 -32.187 1.00 92.19 303 GLU A O 1
ATOM 2389 N N . PHE A 1 304 ? 12.253 23.881 -31.886 1.00 89.50 304 PHE A N 1
ATOM 2390 C CA . PHE A 1 304 ? 12.035 23.821 -30.443 1.00 89.50 304 PHE A CA 1
ATOM 2391 C C . PHE A 1 304 ? 13.163 23.048 -29.769 1.00 89.50 304 PHE A C 1
ATOM 2393 O O . PHE A 1 304 ? 13.944 22.361 -30.426 1.00 89.50 304 PHE A O 1
ATOM 2400 N N . SER A 1 305 ? 13.271 23.168 -28.448 1.00 86.88 305 SER A N 1
ATOM 2401 C CA . SER A 1 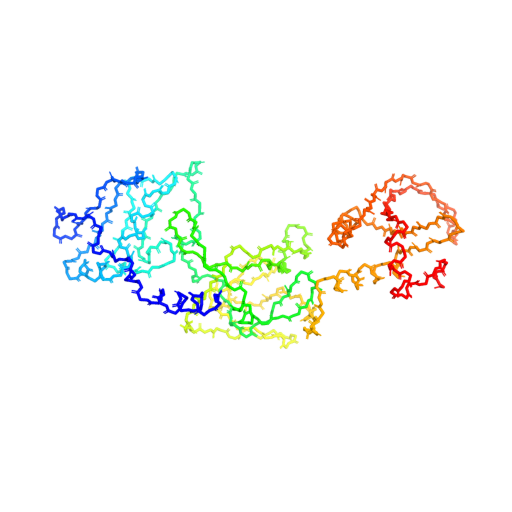305 ? 14.211 22.377 -27.653 1.00 86.88 305 SER A CA 1
ATOM 2402 C C . SER A 1 305 ? 13.456 21.493 -26.672 1.00 86.88 305 SER A C 1
ATOM 2404 O O . SER A 1 305 ? 12.472 21.940 -26.087 1.00 86.88 305 SER A O 1
ATOM 2406 N N . SER A 1 306 ? 13.922 20.266 -26.465 1.00 84.94 306 SER A N 1
ATOM 2407 C CA . SER A 1 306 ? 13.380 19.352 -25.459 1.00 84.94 306 SER A CA 1
ATOM 2408 C C . SER A 1 306 ? 14.496 18.725 -24.631 1.00 84.94 306 SER A C 1
ATOM 2410 O O . SER A 1 306 ? 15.632 18.569 -25.089 1.00 84.94 306 SER A O 1
ATOM 2412 N N . ASN A 1 307 ? 14.170 18.381 -23.387 1.00 87.56 307 ASN A N 1
ATOM 2413 C CA . ASN A 1 307 ? 15.020 17.549 -22.549 1.00 87.56 307 ASN A CA 1
ATOM 2414 C C . ASN A 1 307 ? 14.637 16.092 -22.782 1.00 87.56 307 ASN A C 1
ATOM 2416 O O . ASN A 1 307 ? 13.515 15.687 -22.492 1.00 87.56 307 ASN A O 1
ATOM 2420 N N . GLU A 1 308 ? 15.571 15.312 -23.303 1.00 89.44 308 GLU A N 1
ATOM 2421 C CA . GLU A 1 308 ? 15.391 13.887 -23.534 1.00 89.44 308 GLU A CA 1
ATOM 2422 C C . GLU A 1 308 ? 16.122 13.107 -22.437 1.00 89.44 308 GLU A C 1
ATOM 2424 O O . GLU A 1 308 ? 17.313 13.337 -22.181 1.00 89.44 308 GLU A O 1
ATOM 2429 N N . CYS A 1 309 ? 15.409 12.182 -21.793 1.00 94.69 309 CYS A N 1
ATOM 2430 C CA . CYS A 1 309 ? 15.987 11.231 -20.854 1.00 94.69 309 CYS A CA 1
ATOM 2431 C C . CYS A 1 309 ? 16.081 9.851 -21.509 1.00 94.69 309 CYS A C 1
ATOM 2433 O O . CYS A 1 309 ? 15.181 9.420 -22.229 1.00 94.69 309 CYS A O 1
ATOM 2435 N N . MET A 1 310 ? 17.189 9.159 -21.259 1.00 95.25 310 MET A N 1
ATOM 2436 C CA . MET A 1 310 ? 17.457 7.834 -21.806 1.00 95.25 310 MET A CA 1
ATOM 2437 C C . MET A 1 310 ? 18.113 6.953 -20.748 1.00 95.25 310 MET A C 1
ATOM 2439 O O . MET A 1 310 ? 19.145 7.320 -20.185 1.00 95.25 310 MET A O 1
ATOM 2443 N N . LEU A 1 311 ? 17.580 5.758 -20.526 1.00 96.88 311 LEU A N 1
ATOM 2444 C CA . LEU A 1 311 ? 18.250 4.701 -19.776 1.00 96.88 311 LEU A CA 1
ATOM 2445 C C . LEU A 1 311 ? 19.072 3.843 -20.733 1.00 96.88 311 LEU A C 1
ATOM 2447 O O . LEU A 1 311 ? 18.604 3.495 -21.813 1.00 96.88 311 LEU A O 1
ATOM 2451 N N . LYS A 1 312 ? 20.290 3.468 -20.338 1.00 96.62 312 LYS A N 1
ATOM 2452 C CA . LYS A 1 312 ? 21.136 2.519 -21.071 1.00 96.62 312 LYS A CA 1
ATOM 2453 C C . LYS A 1 312 ? 21.595 1.388 -20.160 1.00 96.62 312 LYS A C 1
ATOM 2455 O O . LYS A 1 312 ? 22.175 1.642 -19.105 1.00 96.62 312 LYS A O 1
ATOM 2460 N N . ALA A 1 313 ? 21.393 0.152 -20.600 1.00 95.62 313 ALA A N 1
ATOM 2461 C CA . ALA A 1 313 ? 21.809 -1.064 -19.910 1.00 95.62 313 ALA A CA 1
ATOM 2462 C C . ALA A 1 313 ? 22.889 -1.816 -20.703 1.00 95.62 313 ALA A C 1
ATOM 2464 O O . ALA A 1 313 ? 22.919 -1.789 -21.939 1.00 95.62 313 ALA A O 1
ATOM 2465 N N . ALA A 1 314 ? 23.804 -2.462 -19.979 1.00 92.38 314 ALA A N 1
ATOM 2466 C CA . ALA A 1 314 ? 25.002 -3.080 -20.545 1.00 92.38 314 ALA A CA 1
ATOM 2467 C C . ALA A 1 314 ? 24.719 -4.376 -21.337 1.00 92.38 314 ALA A C 1
ATOM 2469 O O . ALA A 1 314 ? 23.609 -4.910 -21.357 1.00 92.38 314 ALA A O 1
ATOM 2470 N N . ILE A 1 315 ? 25.765 -4.909 -21.976 1.00 93.00 315 ILE A N 1
ATOM 2471 C CA . ILE A 1 315 ? 25.689 -6.030 -22.926 1.00 93.00 315 ILE A CA 1
ATOM 2472 C C . ILE A 1 315 ? 25.030 -7.298 -22.370 1.00 93.00 315 ILE A C 1
ATOM 2474 O O . ILE A 1 315 ? 24.321 -7.976 -23.106 1.00 93.00 315 ILE A O 1
ATOM 2478 N N . ASN A 1 316 ? 25.221 -7.623 -21.090 1.00 93.31 316 ASN A N 1
ATOM 2479 C CA . ASN A 1 316 ? 24.644 -8.837 -20.506 1.00 93.31 316 ASN A CA 1
ATOM 2480 C C . ASN A 1 316 ? 23.116 -8.747 -20.405 1.00 93.31 316 ASN A C 1
ATOM 2482 O O . ASN A 1 316 ? 22.429 -9.716 -20.714 1.00 93.31 316 ASN A O 1
ATOM 2486 N N . PHE A 1 317 ? 22.585 -7.568 -20.074 1.00 94.50 317 PHE A N 1
ATOM 2487 C CA . PHE A 1 317 ? 21.143 -7.339 -20.083 1.00 94.50 317 PHE A CA 1
ATOM 2488 C C . PHE A 1 317 ? 20.587 -7.333 -21.511 1.00 94.50 317 PHE A C 1
ATOM 2490 O O . PHE A 1 317 ? 19.571 -7.961 -21.790 1.00 94.50 317 PHE A O 1
ATOM 2497 N N . ALA A 1 318 ? 21.302 -6.707 -22.450 1.00 93.38 318 ALA A N 1
ATOM 2498 C CA . ALA A 1 318 ? 20.936 -6.750 -23.864 1.00 93.38 318 ALA A CA 1
ATOM 2499 C C . ALA A 1 318 ? 20.839 -8.198 -24.384 1.00 93.38 318 ALA A C 1
ATOM 2501 O O . ALA A 1 318 ? 19.901 -8.536 -25.104 1.00 93.38 318 ALA A O 1
ATOM 2502 N N . ARG A 1 319 ? 21.783 -9.075 -24.005 1.00 93.06 319 ARG A N 1
ATOM 2503 C CA . ARG A 1 319 ? 21.763 -10.507 -24.362 1.00 93.06 319 ARG A CA 1
ATOM 2504 C C . ARG A 1 319 ? 20.547 -11.229 -23.788 1.00 93.06 319 ARG A C 1
ATOM 2506 O O . ARG A 1 319 ? 19.948 -12.016 -24.512 1.00 93.06 319 ARG A O 1
ATOM 2513 N N . LEU A 1 320 ? 20.170 -10.934 -22.542 1.00 93.88 320 LEU A N 1
ATOM 2514 C CA . LEU A 1 320 ? 18.951 -11.472 -21.934 1.00 93.88 320 LEU A CA 1
ATOM 2515 C C . LEU A 1 320 ? 17.709 -11.088 -22.749 1.00 93.88 320 LEU A C 1
ATOM 2517 O O . LEU A 1 320 ? 16.910 -11.953 -23.082 1.00 93.88 320 LEU A O 1
ATOM 2521 N N . LEU A 1 321 ? 17.581 -9.815 -23.131 1.00 93.12 321 LEU A N 1
ATOM 2522 C CA . LEU A 1 321 ? 16.459 -9.340 -23.948 1.00 93.12 321 LEU A CA 1
ATOM 2523 C C . LEU A 1 321 ? 16.433 -9.973 -25.342 1.00 93.12 321 LEU A C 1
ATOM 2525 O O . LEU A 1 321 ? 15.368 -10.328 -25.838 1.00 93.12 321 LEU A O 1
ATOM 2529 N N . LYS A 1 322 ? 17.604 -10.155 -25.964 1.00 91.62 322 LYS A N 1
ATOM 2530 C CA . LYS A 1 322 ? 17.717 -10.871 -27.241 1.00 91.62 322 LYS A CA 1
ATOM 2531 C C . LYS A 1 322 ? 17.241 -12.319 -27.109 1.00 91.62 322 LYS A C 1
ATOM 2533 O O . LYS A 1 322 ? 16.511 -12.793 -27.969 1.00 91.62 322 LYS A O 1
ATOM 2538 N N . ALA A 1 323 ? 17.635 -13.007 -26.036 1.00 91.12 323 ALA A N 1
ATOM 2539 C CA . ALA A 1 323 ? 17.173 -14.365 -25.749 1.00 91.12 323 ALA A CA 1
ATOM 2540 C C . ALA A 1 323 ? 15.663 -14.419 -25.454 1.00 91.12 323 ALA A C 1
ATOM 2542 O O . ALA A 1 323 ? 15.017 -15.403 -25.788 1.00 91.12 323 ALA A O 1
ATOM 2543 N N . ALA A 1 324 ? 15.097 -13.343 -24.898 1.00 88.88 324 ALA A N 1
ATOM 2544 C CA . ALA A 1 324 ? 13.658 -13.171 -24.699 1.00 88.88 324 ALA A CA 1
ATOM 2545 C C . ALA A 1 324 ? 12.885 -12.808 -25.988 1.00 88.88 324 ALA A C 1
ATOM 2547 O O . ALA A 1 324 ? 11.683 -12.570 -25.927 1.00 88.88 324 ALA A O 1
ATOM 2548 N N . GLY A 1 325 ? 13.551 -12.752 -27.149 1.00 89.69 325 GLY A N 1
ATOM 2549 C CA . GLY A 1 325 ? 12.909 -12.526 -28.446 1.00 89.69 325 GLY A CA 1
ATOM 2550 C C . GLY A 1 325 ? 12.751 -11.059 -28.854 1.00 89.69 325 GLY A C 1
ATOM 2551 O O . GLY A 1 325 ? 12.075 -10.781 -29.842 1.00 89.69 325 GLY A O 1
ATOM 2552 N N . ILE A 1 326 ? 13.376 -10.107 -28.149 1.00 90.50 326 ILE A N 1
ATOM 2553 C CA . ILE A 1 326 ? 13.333 -8.697 -28.560 1.00 90.50 326 ILE A CA 1
ATOM 2554 C C . ILE A 1 326 ? 14.083 -8.506 -29.892 1.00 90.50 326 ILE A C 1
ATOM 2556 O O . ILE A 1 326 ? 15.267 -8.861 -29.978 1.00 90.50 326 ILE A O 1
ATOM 2560 N N . PRO A 1 327 ? 13.453 -7.888 -30.910 1.00 87.25 327 PRO A N 1
ATOM 2561 C CA . PRO A 1 327 ? 14.100 -7.624 -32.188 1.00 87.25 327 PRO A CA 1
ATOM 2562 C C . PRO A 1 327 ? 15.233 -6.601 -32.042 1.00 87.25 327 PRO A C 1
ATOM 2564 O O . PRO A 1 327 ? 15.145 -5.625 -31.291 1.00 87.25 327 PRO A O 1
ATOM 2567 N N . GLN A 1 328 ? 16.311 -6.834 -32.788 1.00 88.19 328 GLN A N 1
ATOM 2568 C CA . GLN A 1 328 ? 17.456 -5.932 -32.879 1.00 88.19 328 GLN A CA 1
ATOM 2569 C C . GLN A 1 328 ? 17.218 -4.875 -33.966 1.00 88.19 328 GLN A C 1
ATOM 2571 O O . GLN A 1 328 ? 16.747 -5.203 -35.051 1.00 88.19 328 GLN A O 1
ATOM 2576 N N . GLY A 1 329 ? 17.655 -3.637 -33.725 1.00 75.88 329 GLY A N 1
ATOM 2577 C CA . GLY A 1 329 ? 17.638 -2.582 -34.741 1.00 75.88 329 GLY A CA 1
ATOM 2578 C C . GLY A 1 329 ? 16.349 -1.761 -34.756 1.00 75.88 329 GLY A C 1
ATOM 2579 O O . GLY A 1 329 ? 15.754 -1.521 -33.703 1.00 75.88 329 GLY A O 1
ATOM 2580 N N . ASN A 1 330 ? 15.975 -1.265 -35.939 1.00 68.00 330 ASN A N 1
ATOM 2581 C CA . ASN A 1 330 ? 14.743 -0.502 -36.123 1.00 68.00 330 ASN A CA 1
ATOM 2582 C C . ASN A 1 330 ? 13.550 -1.447 -36.001 1.00 68.00 330 ASN A C 1
ATOM 2584 O O . ASN A 1 330 ? 13.476 -2.457 -36.699 1.00 68.00 330 ASN A O 1
ATOM 2588 N N . LYS A 1 331 ? 12.635 -1.101 -35.103 1.00 68.38 331 LYS A N 1
ATOM 2589 C CA . LYS A 1 331 ? 11.312 -1.711 -35.032 1.00 68.38 331 LYS A CA 1
ATOM 2590 C C . LYS A 1 331 ? 10.477 -0.978 -36.076 1.00 68.38 331 LYS A C 1
ATOM 2592 O O . LYS A 1 331 ? 10.504 0.249 -36.086 1.00 68.38 331 LYS A O 1
ATOM 2597 N N . SER A 1 332 ? 9.933 -1.744 -37.017 1.00 52.97 332 SER A N 1
ATOM 2598 C CA . SER A 1 332 ? 9.214 -1.276 -38.210 1.00 52.97 332 SER A CA 1
ATOM 2599 C C . SER A 1 332 ? 8.174 -0.213 -37.908 1.00 52.97 332 SER A C 1
ATOM 2601 O O . SER A 1 332 ? 7.435 -0.438 -36.921 1.00 52.97 332 SER A O 1
#

Sequence (332 aa):
MLSNFLNSYFFQRNMERPSGRDVEIHKVNEYTWEIPKRDGMKVPATVYASEKLMNRMKEDRTLLQLKNVAMLPGILKHAVAMPDAHEGYGFPIGGVAAFDLEKGIISPGGVGYDINCLAGDSLILDEFGRNKRIKDFQSLEEEIEINGFLVTKLLGVNLKSFNATEKKLEPKRAALWMRKGFSEVCKVTLSSGITIKATAEHPFLTKQGMKEAKDLQEAAVHLFEGLPEDGSSERQLILAKITGYILGDGHLHFSAKKGFASVYGSEEDLKVMQADIARLGFSSKIYKRQRKHSIISQYGKREFSSNECMLKAAINFARLLKAAGIPQGNKS

pLDDT: mean 84.76, std 15.48, range [25.25, 98.38]

Secondary structure (DSSP, 8-state):
--STTHHHHHHGGGS-PPPGGGS--EE-SSSEEEE-S-TT-SS-EEEE--HHHHHHHTTSSHHHHHHHHTTSTTB-S-EEEEEEEE--SSSPEEEE--B-TTT----HHHH-S-SS-B-TT-EEEBTTSBEEEGGGGGGGEEEEEETTEEEEEETT-EEEEEETTTTEEEEEE--------S---EEEE-TTS-EEEE-TTPEEEETTEEEEGGG-S---------BPP----HHHHHHHHHHHHHHHHEEEEE-SS-EEEEEEE-HHHHHHHHHHHHHTT--EEEEEEEEEEEEEETTEEEEEEEEEEEEEE-HHHHHHHHHTTPPPS---

Foldseek 3Di:
DPVVVVVVVVVVVPDDDDFLLPQDKADPDQFKIWRQQDDQFPEIAIEGEHPVLVVVNRGHCQNVLLSQLRNFKQWPHYWYAYSPWDDFASHTDRIDIDGDPPTGDDDPRRVHDLEADFDQQDWFAFQLQATDGNVVLVVQWDFDQDSNGTFIAGPPTWTFDQDPVVRDTHTDGTPGDDDDDDDDWDWDADPVRDITTGHQNNWAQDPVGTDGNVPDDDHDDDPRRGHYDDPDDLLRSLLVVVLVQCLPFKAWDDDPPFTKIKGKDDPVVLVVNQVSCVVNVWHKDKDKDKDWDWDQDPVGIDIDIDIIIMMMTGDVVSVVSVVVVRDHDDDD

Radius of gyration: 28.0 Å; chains: 1; bounding box: 56×61×89 Å

=== Feature glossary ===
A reading guide for the features in this record.

Start from the sequence.

  · Sequence gives the chain of amino acids in standard one-letter code (A=alanine, C=cysteine, …, Y=tyrosine), read N→C. It is the only feature that is directly encoded by the gene; all structural features are derived from the folded form of this sequence.

Fold it, and you get atomic coordinates and the backbone conformation that goes with them.

  · The mmCIF table is the protein's shape written out atom by atom. For each backbone N, Cα, C, and carbonyl O, it records an (x, y, z) coordinate triple in Å plus the residue type, chain letter, and residue number.

  · Backbone dihedral angles. Every residue except chain termini has a φ (preceding-C → N → Cα → C) and a ψ (N → Cα → C → next-N). They are reported in degrees following the IUPAC sign convention. Secondary structure is essentially a statement about which (φ, ψ) basin each residue occupies.

  · DSSP 8-state secondary structure assigns each residue one of H (α-helix), G (3₁₀-helix), I (π-helix), E (extended β-strand), B (isolated β-bridge), T (hydrogen-bonded turn), S (bend), or '-' (coil). The assignment is computed from backbone hydrogen-bond geometry via the Kabsch–Sander algorithm.

  · P-SEA three-state annotation labels each residue as helix, strand, or coil based purely on the geometry of the Cα trace. It serves as a fallback when the full backbone (and thus DSSP) is unavailable.

Summarize the fold with a handful of shape descriptors and a per-residue structural alphabet.

  · Radius of gyration (Rg) is the root-mean-square distance of Cα atoms from their centroid — a single number for overall size and compactness. A globular domain of N residues has Rg ≈ 2.2·N^0.38 Å; an extended or disordered chain has a much larger Rg. The Cα contact count is the number of residue pairs whose Cα atoms are within 8 Å and are more than four positions apart in sequence — a standard proxy for tertiary packing density. The bounding box is the smallest axis-aligned box enclosing all Cα atoms.

  · Foldseek's 3Di representation compresses backbone geometry into a per-residue letter drawn from a learned twenty-state alphabet. It captures the tertiary interaction pattern around each residue — which residues are packed against it in space, regardless of where they are in sequence.

  · Accessible surface area quantifies burial. A residue with SASA near zero is packed into the hydrophobic core; one with SASA >100 Å² sits on the surface. Computed here via the Shrake–Rupley numerical algorithm with a 1.4 Å probe.

Ask how reliable the model is.

  · For AlphaFold models, the B-factor field carries pLDDT — the model's own estimate of local accuracy on a 0–100 scale. Regions with pLDDT<50 should be treated as essentially unmodeled; they often correspond to intrinsically disordered segments.

  · For experimental (PDB) structures, the B-factor (temperature factor) quantifies the positional spread of each atom in the crystal — a combination of thermal vibration and static disorder — in units of Å². High B-factors mark flexible loops or poorly resolved regions; low B-factors mark the rigid, well-ordered core.

  · PAE(i, j) answers: if I align the predicted and true structures on residue i, how far off (in Å) do I expect residue j to be? A block-diagonal PAE matrix with low values on the blocks and high values off-diagonal is the signature of a multi-domain protein with confidently predicted domains but uncertain inter-domain orientation.

Place it in context: what it resembles, what it is annotated as, and how it looks.

  · Structural nearest neighbors (via Foldseek easy-search vs the PDB). Reported per hit: target PDB id, E-value, and alignment TM-score. A TM-score above ~0.5 is the conventional threshold for 'same fold'.

  · Functional annotations link the protein to curated databases. InterPro entries identify conserved domains and families by matching the sequence against member-database signatures (Pfam, PROSITE, CDD, …). Gene Ontology (GO) terms describe molecular function, biological process, and cellular component in a controlled vocabulary. CATH places the structure in a hierarchical fold classification (Class/Architecture/Topology/Homologous-superfamily). The organism is the source species.

  · Plot images: a contact map (which residues are close in 3D, as an N×N binary image), a Ramachandran scatter (backbone torsion angles, revealing secondary-structure composition at a glance), and — for AlphaFold structures — a PAE heatmap (pairwise prediction confidence).

  · Structure images are PyMOL renders from six orthogonal camera directions. Cartoon representation draws helices as coils and strands as arrows; sticks shows the backbone as bonds; surface shows the solvent-excluded envelope. Rainbow coloring maps sequence position to hue (blue→red, N→C); chain coloring assigns a distinct color per polypeptide.